Protein AF-A0A842LUC3-F1 (afdb_monomer)

Foldseek 3Di:
DVVLLVDPQPDLVSLQVSQQVQVVCVVVVNDDDGDGDHDDPPDDDDDDDDPVLVVLLVAAFQADQEAEQEDPPCLVCVLCQALSNLLSVQGRHHQNHKYWYFDLFLQSVLSLLSSQWFKFAADDDPDPGGTIMIHNDCVSHPHAHDLLSLQCLQAALSVNHFHDPPSDDDSVVSVVVSVVVSVVCQLQLHFYPPLSLSVLQLPDQDDDPSSVVSCVRCVSLPRNDSNDLLSLQLQQLVDPDGPNPPPDDRDPTSSVSSVSSSVSSVVSSVVVVVVVVVD

Solvent-accessible surface area (backbone atoms only — not comparable to full-atom values): 15295 Å² total; per-residue (Å²): 113,76,70,64,72,73,54,79,67,91,48,75,69,52,34,31,56,48,18,38,55,44,51,52,34,40,75,72,67,77,42,92,75,80,90,46,55,71,65,56,90,98,53,87,77,85,82,79,93,64,62,61,72,70,49,54,78,74,49,64,63,5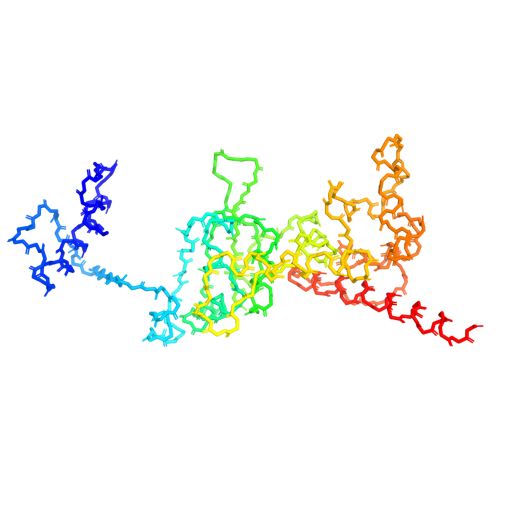0,64,36,63,64,43,78,59,80,70,64,57,65,91,70,40,31,68,80,34,9,29,52,47,44,34,48,54,50,50,28,30,23,62,80,15,39,40,37,30,72,60,68,52,36,19,46,56,30,12,40,41,73,46,58,24,32,44,15,52,28,74,66,72,100,53,98,64,31,16,27,30,32,17,65,31,60,88,74,52,84,40,60,51,55,71,63,55,37,34,39,27,33,42,18,32,54,13,53,40,37,60,37,94,82,65,72,69,53,54,66,56,32,51,47,56,37,50,52,52,34,60,67,31,42,35,57,82,18,34,47,49,91,79,47,37,60,73,44,48,63,37,78,87,60,68,69,75,64,23,56,52,37,48,57,40,33,44,54,51,72,32,83,41,43,65,32,70,65,28,27,48,31,53,28,44,78,38,98,58,84,70,54,79,76,84,69,83,66,48,88,45,43,39,52,25,24,51,51,28,34,50,45,49,46,53,54,40,50,55,49,59,53,52,71,72,74,109

Nearest PDB structures (foldseek):
  3vyw-assembly3_C  TM=8.215E-01  e=1.494E-08  Aquifex aeolicus VF5
  2qy6-assembly1_A  TM=9.074E-01  e=2.181E-04  Escherichia coli O157:H7
  3sgl-assembly1_A  TM=8.015E-01  e=9.258E-05  Yersinia pestis
  3ps9-assembly1_A  TM=7.464E-01  e=2.428E-04  Escherichia coli BL21
  8vyd-assembly1_A  TM=7.523E-01  e=6.719E-04  Thermococcus kodakarensis

pLDDT: mean 92.94, std 7.53, range [55.75, 98.81]

Structure (mmCIF, N/CA/C/O backbone):
data_AF-A0A842LUC3-F1
#
_entry.id   AF-A0A842LUC3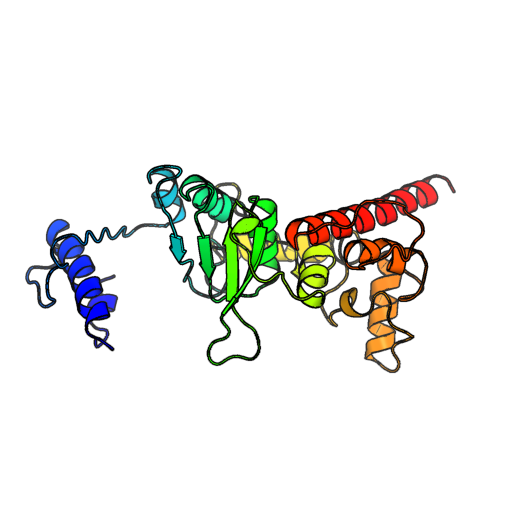-F1
#
loop_
_atom_site.group_PDB
_atom_site.id
_atom_site.type_symbol
_atom_site.label_atom_id
_atom_site.label_alt_id
_atom_site.label_comp_id
_atom_site.label_asym_id
_atom_site.label_entity_id
_atom_site.label_seq_id
_atom_site.pdbx_PDB_ins_code
_atom_site.Cartn_x
_atom_site.Cartn_y
_atom_site.Cartn_z
_atom_site.occupancy
_atom_site.B_iso_or_equiv
_atom_site.auth_seq_id
_atom_site.auth_comp_id
_atom_site.auth_asym_id
_atom_site.auth_atom_id
_atom_site.pdbx_PDB_model_num
ATOM 1 N N . MET A 1 1 ? -0.489 -4.893 27.512 1.00 61.75 1 MET A N 1
ATOM 2 C CA . MET A 1 1 ? -1.689 -4.045 27.677 1.00 61.75 1 MET A CA 1
ATOM 3 C C . MET A 1 1 ? -1.629 -3.175 28.932 1.00 61.75 1 MET A C 1
ATOM 5 O O . MET A 1 1 ? -1.714 -1.966 28.787 1.00 61.75 1 MET A O 1
ATOM 9 N N . ALA A 1 2 ? -1.401 -3.719 30.137 1.00 66.81 2 ALA A N 1
ATOM 10 C CA . ALA A 1 2 ? -1.258 -2.903 31.360 1.00 66.81 2 ALA A CA 1
ATOM 11 C C . ALA A 1 2 ? -0.133 -1.844 31.278 1.00 66.81 2 ALA A C 1
ATOM 13 O O . ALA A 1 2 ? -0.234 -0.764 31.850 1.00 66.81 2 ALA A O 1
ATOM 14 N N . THR A 1 3 ? 0.904 -2.100 30.477 1.00 69.19 3 THR A N 1
ATOM 15 C CA . THR A 1 3 ? 1.957 -1.133 30.133 1.00 69.19 3 THR A CA 1
ATOM 16 C C . THR A 1 3 ? 1.464 0.103 29.373 1.00 69.19 3 THR A C 1
ATOM 18 O O . THR A 1 3 ? 2.135 1.124 29.399 1.00 69.19 3 THR A O 1
ATOM 21 N N . ALA A 1 4 ? 0.294 0.083 28.730 1.00 70.19 4 ALA A N 1
ATOM 22 C CA . ALA A 1 4 ? -0.288 1.307 28.173 1.00 70.19 4 ALA A CA 1
ATOM 23 C C . ALA A 1 4 ? -0.732 2.269 29.290 1.00 70.19 4 ALA A C 1
ATOM 25 O O . ALA A 1 4 ? -0.683 3.486 29.122 1.00 70.19 4 ALA A O 1
ATOM 26 N N . LEU A 1 5 ? -1.099 1.739 30.466 1.00 79.31 5 LEU A N 1
ATOM 27 C CA . LEU A 1 5 ? -1.559 2.549 31.591 1.00 79.31 5 LEU A CA 1
ATOM 28 C C . LEU A 1 5 ? -0.426 3.291 32.313 1.00 79.31 5 LEU A C 1
ATOM 30 O O . LEU A 1 5 ? -0.697 4.265 33.012 1.00 79.31 5 LEU A O 1
ATOM 34 N N . ILE A 1 6 ? 0.834 2.882 32.153 1.00 81.69 6 ILE A N 1
ATOM 35 C CA . ILE A 1 6 ? 1.972 3.561 32.801 1.00 81.69 6 ILE A CA 1
ATOM 36 C C . ILE A 1 6 ? 2.533 4.709 31.951 1.00 81.69 6 ILE A C 1
ATOM 38 O O . ILE A 1 6 ? 3.332 5.499 32.446 1.00 81.69 6 ILE A O 1
ATOM 42 N N . VAL A 1 7 ? 2.106 4.836 30.688 1.00 80.06 7 VAL A N 1
ATOM 43 C CA . VAL A 1 7 ? 2.540 5.923 29.802 1.00 80.06 7 VAL A CA 1
ATOM 44 C C . VAL A 1 7 ? 1.899 7.244 30.256 1.00 80.06 7 VAL A C 1
ATOM 46 O O . VAL A 1 7 ? 0.665 7.330 30.335 1.00 80.06 7 VAL A O 1
ATOM 49 N N . PRO A 1 8 ? 2.694 8.292 30.556 1.00 84.56 8 PRO A N 1
ATOM 50 C CA . PRO A 1 8 ? 2.161 9.612 30.873 1.00 84.56 8 PRO A CA 1
ATOM 51 C C . PRO A 1 8 ? 1.318 10.148 29.719 1.00 84.56 8 PRO A C 1
ATOM 53 O O . PRO A 1 8 ? 1.726 10.092 28.561 1.00 84.56 8 PRO A O 1
ATOM 56 N N . SER A 1 9 ? 0.137 10.682 30.029 1.00 85.06 9 SER A N 1
ATOM 57 C CA . SER A 1 9 ? -0.781 11.142 28.989 1.00 85.06 9 SER A CA 1
ATOM 58 C C . SER A 1 9 ? -0.276 12.436 28.342 1.00 85.06 9 SER A C 1
ATOM 60 O O . SER A 1 9 ? -0.215 13.451 29.039 1.00 85.06 9 SER A O 1
ATOM 62 N N . PRO A 1 10 ? 0.018 12.459 27.028 1.00 87.94 10 PRO A N 1
ATOM 63 C CA . PRO A 1 10 ? 0.547 13.647 26.359 1.00 87.94 10 PRO A CA 1
ATOM 64 C C . PRO A 1 10 ? -0.515 14.734 26.138 1.00 87.94 10 PRO A C 1
ATOM 66 O O . PRO A 1 10 ? -0.178 15.893 25.921 1.00 87.94 10 PRO A O 1
ATOM 69 N N . ASN A 1 11 ? -1.802 14.374 26.157 1.00 89.50 11 ASN A N 1
ATOM 70 C CA . ASN A 1 11 ? -2.922 15.297 25.974 1.00 89.50 11 ASN A CA 1
ATOM 71 C C . ASN A 1 11 ? -4.215 14.749 26.628 1.00 89.50 11 ASN A C 1
ATOM 73 O O . ASN A 1 11 ? -4.221 13.603 27.098 1.00 89.50 11 ASN A O 1
ATOM 77 N N . PRO A 1 12 ? -5.308 15.540 26.689 1.00 88.56 12 PRO A N 1
ATOM 78 C CA . PRO A 1 12 ? -6.581 15.100 27.265 1.00 88.56 12 PRO A CA 1
ATOM 79 C C . PRO A 1 12 ? -7.255 13.937 26.524 1.00 88.56 12 PRO A C 1
ATOM 81 O O . PRO A 1 12 ? -7.801 13.054 27.179 1.00 88.56 12 PRO A O 1
ATOM 84 N N . ALA A 1 13 ? -7.186 13.885 25.190 1.00 87.88 13 ALA A N 1
ATOM 85 C CA . ALA A 1 13 ? -7.819 12.821 24.403 1.00 87.88 13 ALA A CA 1
ATOM 86 C C . ALA A 1 13 ? -7.207 11.443 24.703 1.00 87.88 13 ALA A C 1
ATOM 88 O O . ALA A 1 13 ? -7.922 10.455 24.847 1.00 87.88 13 ALA A O 1
ATOM 89 N N . HIS A 1 14 ? -5.890 11.386 24.903 1.00 88.75 14 HIS A N 1
ATOM 90 C CA . HIS A 1 14 ? -5.215 10.159 25.313 1.00 88.75 14 HIS A CA 1
ATOM 91 C C . HIS A 1 14 ? -5.708 9.642 26.678 1.00 88.75 14 HIS A C 1
ATOM 93 O O . HIS A 1 14 ? -5.779 8.432 26.875 1.00 88.75 14 HIS A O 1
ATOM 99 N N . LYS A 1 15 ? -6.128 10.518 27.608 1.00 88.88 15 LYS A N 1
ATOM 100 C CA . LYS A 1 15 ? -6.720 10.076 28.886 1.00 88.88 15 LYS A CA 1
ATOM 101 C C . LYS A 1 15 ? -8.040 9.333 28.676 1.00 88.88 15 LYS A C 1
ATOM 103 O O . LYS A 1 15 ? -8.314 8.392 29.406 1.00 88.88 15 LYS A O 1
ATOM 108 N N . ILE A 1 16 ? -8.825 9.727 27.675 1.00 89.94 16 ILE A N 1
ATOM 109 C CA . ILE A 1 16 ? -10.089 9.061 27.335 1.00 89.94 16 ILE A CA 1
ATOM 110 C C . ILE A 1 16 ? -9.807 7.651 26.798 1.00 89.94 16 ILE A C 1
ATOM 112 O O . ILE A 1 16 ? -10.404 6.681 27.254 1.00 89.94 16 ILE A O 1
ATOM 116 N N . VAL A 1 17 ? -8.833 7.523 25.890 1.00 88.44 17 VAL A N 1
ATOM 117 C CA . VAL A 1 17 ? -8.393 6.221 25.358 1.00 88.44 17 VAL A CA 1
ATOM 118 C C . VAL A 1 17 ? -7.859 5.323 26.478 1.00 88.44 17 VAL A C 1
ATOM 120 O O . VAL A 1 17 ? -8.218 4.152 26.559 1.00 88.44 17 VAL A O 1
ATOM 123 N N . LYS A 1 18 ? -7.056 5.878 27.393 1.00 88.50 18 LYS A N 1
ATOM 124 C CA . LYS A 1 18 ? -6.588 5.167 28.589 1.00 88.50 18 LYS A CA 1
ATOM 125 C C . LYS A 1 18 ? -7.755 4.683 29.456 1.00 88.50 18 LYS A C 1
ATOM 127 O O . LYS A 1 18 ? -7.732 3.546 29.912 1.00 88.50 18 LYS A O 1
ATOM 132 N N . GLY A 1 19 ? -8.792 5.505 29.612 1.00 89.00 19 GLY A N 1
ATOM 133 C CA . GLY A 1 19 ? -10.035 5.126 30.278 1.00 89.00 19 GLY A CA 1
ATOM 134 C C . GLY A 1 19 ? -10.720 3.918 29.644 1.00 89.00 19 GLY A C 1
ATOM 135 O O . GLY A 1 19 ? -11.199 3.073 30.388 1.00 89.00 19 GLY A O 1
ATOM 136 N N . ALA A 1 20 ? -10.720 3.794 28.316 1.00 88.62 20 ALA A N 1
ATOM 137 C CA . ALA A 1 20 ? -11.287 2.629 27.633 1.00 88.62 20 ALA A CA 1
ATOM 138 C C . ALA A 1 20 ? -10.475 1.342 27.879 1.00 88.62 20 ALA A C 1
ATOM 140 O O . ALA A 1 20 ? -11.050 0.270 28.046 1.00 88.62 20 ALA A O 1
ATOM 141 N N . TYR A 1 21 ? -9.142 1.441 27.962 1.00 88.69 21 TYR A N 1
ATOM 142 C CA . TYR A 1 21 ? -8.304 0.308 28.378 1.00 88.69 21 TYR A CA 1
ATOM 143 C C . TYR A 1 21 ? -8.559 -0.100 29.832 1.00 88.69 21 TYR A C 1
ATOM 145 O O . TYR A 1 21 ? -8.570 -1.290 30.134 1.00 88.69 21 TYR A O 1
ATOM 153 N N . GLU A 1 22 ? -8.744 0.872 30.731 1.00 89.69 22 GLU A N 1
ATOM 154 C CA . GLU A 1 22 ? -9.107 0.600 32.127 1.00 89.69 22 GLU A CA 1
ATOM 155 C C . GLU A 1 22 ? -10.473 -0.092 32.216 1.00 89.69 22 GLU A C 1
ATOM 157 O O . GLU A 1 22 ? -10.586 -1.065 32.951 1.00 89.69 22 GLU A O 1
ATOM 162 N N . ASP A 1 23 ? -11.469 0.344 31.436 1.00 88.19 23 ASP A N 1
ATOM 163 C CA . ASP A 1 23 ? -12.798 -0.286 31.393 1.00 88.19 23 ASP A CA 1
ATOM 164 C C . ASP A 1 23 ? -12.726 -1.751 30.943 1.00 88.19 23 ASP A C 1
ATOM 166 O O . ASP A 1 23 ? -13.307 -2.617 31.595 1.00 88.19 23 ASP A O 1
ATOM 170 N N . PHE A 1 24 ? -11.961 -2.044 29.886 1.00 87.56 24 PHE A N 1
ATOM 171 C CA . PHE A 1 24 ? -11.715 -3.421 29.443 1.00 87.56 24 PHE A CA 1
ATOM 172 C C . PHE A 1 24 ? -11.015 -4.254 30.529 1.00 87.56 24 PHE A C 1
ATOM 174 O O . PHE A 1 24 ? -11.416 -5.365 30.853 1.00 87.56 24 PHE A O 1
ATOM 181 N N . LEU A 1 25 ? -9.966 -3.712 31.148 1.00 88.94 25 LEU A N 1
ATOM 182 C CA . LEU A 1 25 ? -9.244 -4.409 32.212 1.00 88.94 25 LEU A CA 1
ATOM 183 C C . LEU A 1 25 ? -10.109 -4.668 33.454 1.00 88.94 25 LEU A C 1
ATOM 185 O O . LEU A 1 25 ? -9.938 -5.695 34.109 1.00 88.94 25 LEU A O 1
ATOM 189 N N . LEU A 1 26 ? -11.016 -3.746 33.781 1.00 89.31 26 LEU A N 1
ATOM 190 C CA . LEU A 1 26 ? -11.992 -3.902 34.858 1.00 89.31 26 LEU A CA 1
ATOM 191 C C . LEU A 1 26 ? -12.998 -5.012 34.531 1.00 89.31 26 LEU A C 1
ATOM 193 O O . LEU A 1 26 ? -13.286 -5.823 35.409 1.00 89.31 26 LEU A O 1
ATOM 197 N N . SER A 1 27 ? -13.499 -5.087 33.290 1.00 88.50 27 SER A N 1
ATOM 198 C CA . SER A 1 27 ? -14.442 -6.144 32.891 1.00 88.50 27 SER A CA 1
ATOM 199 C C . SER A 1 27 ? -13.816 -7.538 32.920 1.00 88.50 27 SER A C 1
ATOM 201 O O . SER A 1 27 ? -14.493 -8.494 33.285 1.00 88.50 27 SER A O 1
ATOM 203 N N . GLU A 1 28 ? -12.520 -7.643 32.621 1.00 88.31 28 GLU A N 1
ATOM 204 C CA . GLU A 1 28 ? -11.754 -8.893 32.722 1.00 88.31 28 GLU A CA 1
ATOM 205 C C . GLU A 1 28 ? -11.290 -9.217 34.160 1.00 88.31 28 GLU A C 1
ATOM 207 O O . GLU A 1 28 ? -10.627 -10.227 34.391 1.00 88.31 28 GLU A O 1
ATOM 212 N N . GLY A 1 29 ? -11.583 -8.359 35.148 1.00 89.50 29 GLY A N 1
ATOM 213 C CA . GLY A 1 29 ? -11.150 -8.541 36.542 1.00 89.50 29 GLY A CA 1
ATOM 214 C C . GLY A 1 29 ? -9.640 -8.372 36.772 1.00 89.50 29 GLY A C 1
ATOM 215 O O . GLY A 1 29 ? -9.123 -8.757 37.820 1.00 89.50 29 GLY A O 1
ATOM 216 N N . LEU A 1 30 ? -8.920 -7.791 35.808 1.00 87.56 30 LEU A N 1
ATOM 217 C CA . LEU A 1 30 ? -7.467 -7.575 35.839 1.00 87.56 30 LEU A CA 1
ATOM 218 C C . LEU A 1 30 ? -7.066 -6.232 36.470 1.00 87.56 30 LEU A C 1
ATOM 220 O O . LEU A 1 30 ? -5.886 -5.987 36.728 1.00 87.56 30 LEU A O 1
ATOM 224 N N . LEU A 1 31 ? -8.036 -5.351 36.705 1.00 88.31 31 LEU A N 1
ATOM 225 C CA . LEU A 1 31 ? -7.871 -4.067 37.377 1.00 88.31 31 LEU A CA 1
ATOM 226 C C . LEU A 1 31 ? -8.976 -3.905 38.425 1.00 88.31 31 LEU A C 1
ATOM 228 O O . LEU A 1 31 ? -10.078 -4.409 38.246 1.00 88.31 31 LEU A O 1
ATOM 232 N N . SER A 1 32 ? -8.682 -3.205 39.521 1.00 88.56 32 SER A N 1
ATOM 233 C CA . SER A 1 32 ? -9.637 -2.961 40.614 1.00 88.56 32 SER A CA 1
ATOM 234 C C . SER A 1 32 ? -10.096 -1.507 40.719 1.00 88.56 32 SER A C 1
ATOM 236 O O . SER A 1 32 ? -11.084 -1.222 41.393 1.00 88.56 32 SER A O 1
ATOM 238 N N . LEU A 1 33 ? -9.388 -0.575 40.074 1.00 87.38 33 LEU A N 1
ATOM 239 C CA . LEU A 1 33 ? -9.657 0.853 40.177 1.00 87.38 33 LEU A CA 1
ATOM 240 C C . LEU A 1 33 ? -9.415 1.569 38.848 1.00 87.38 33 LEU A C 1
ATOM 242 O O . LEU A 1 33 ? -8.367 1.413 38.223 1.00 87.38 33 LEU A O 1
ATOM 246 N N . ARG A 1 34 ? -10.364 2.430 38.480 1.00 86.62 34 ARG A N 1
ATOM 247 C CA . ARG A 1 34 ? -10.244 3.379 37.373 1.00 86.62 34 ARG A CA 1
ATOM 248 C C . ARG A 1 34 ? -9.537 4.657 37.828 1.00 86.62 34 ARG A C 1
ATOM 250 O O . ARG A 1 34 ? -9.854 5.195 38.886 1.00 86.62 34 ARG A O 1
ATOM 257 N N . THR A 1 35 ? -8.633 5.186 37.008 1.00 88.38 35 THR A N 1
ATOM 258 C CA . THR A 1 35 ? -7.929 6.461 37.263 1.00 88.38 35 THR A CA 1
ATOM 259 C C . THR A 1 35 ? -8.142 7.500 36.167 1.00 88.38 35 THR A C 1
ATOM 261 O O . THR A 1 35 ? -7.899 8.691 36.369 1.00 88.38 35 THR A O 1
ATOM 264 N N . SER A 1 36 ? -8.610 7.060 35.003 1.00 89.50 36 SER A N 1
ATOM 265 C CA . SER A 1 36 ? -8.818 7.879 33.818 1.00 89.50 36 SER A CA 1
ATOM 266 C C . SER A 1 36 ? -10.307 8.206 33.635 1.00 89.50 36 SER A C 1
ATOM 268 O O . SER A 1 36 ? -11.158 7.406 34.023 1.00 89.50 36 SER A O 1
ATOM 270 N N . PRO A 1 37 ? -10.665 9.365 33.053 1.00 87.81 37 PRO A N 1
ATOM 271 C CA . PRO A 1 37 ? -12.063 9.726 32.833 1.00 87.81 37 PRO A CA 1
ATOM 272 C C . PRO A 1 37 ? -12.762 8.747 31.869 1.00 87.81 37 PRO A C 1
ATOM 274 O O . PRO A 1 37 ? -12.097 8.202 30.982 1.00 87.81 37 PRO A O 1
ATOM 277 N N . PRO A 1 38 ? -14.087 8.543 32.006 1.00 85.06 38 PRO A N 1
ATOM 278 C CA . PRO A 1 38 ? -14.874 7.787 31.039 1.00 85.06 38 PRO A CA 1
ATOM 279 C C . PRO A 1 38 ? -14.924 8.454 29.668 1.00 85.06 38 PRO A C 1
ATOM 281 O O . PRO A 1 38 ? -14.671 9.655 29.523 1.00 85.06 38 PRO A O 1
ATOM 284 N N . ALA A 1 39 ? -15.293 7.661 28.660 1.00 86.81 39 ALA A N 1
ATOM 285 C CA . ALA A 1 39 ? -15.681 8.196 27.365 1.00 86.81 39 ALA A CA 1
ATOM 286 C C . ALA A 1 39 ? -16.852 9.192 27.535 1.00 86.81 39 ALA A C 1
ATOM 288 O O . ALA A 1 39 ? -17.790 8.908 28.286 1.00 86.81 39 ALA A O 1
ATOM 289 N N . PRO A 1 40 ? -16.806 10.371 26.886 1.00 88.56 40 PRO A N 1
ATOM 290 C CA . PRO A 1 40 ? -17.921 11.313 26.886 1.00 88.56 40 PRO A CA 1
ATOM 291 C C . PRO A 1 40 ? -19.207 10.706 26.311 1.00 88.56 40 PRO A C 1
ATOM 293 O O . PRO A 1 40 ? -19.164 9.775 25.509 1.00 88.56 40 PRO A O 1
ATOM 296 N N . SER A 1 41 ? -20.358 11.288 26.660 1.00 90.50 41 SER A N 1
ATOM 297 C CA . SER A 1 41 ? -21.644 10.896 26.067 1.00 90.50 41 SER A CA 1
ATOM 298 C C . SER A 1 41 ? -21.607 11.003 24.537 1.00 90.50 41 SER A C 1
ATOM 300 O O . SER A 1 41 ? -21.088 11.978 23.991 1.00 90.50 41 SER A O 1
ATOM 302 N N . GLY A 1 42 ? -22.148 9.995 23.850 1.00 90.06 42 GLY A N 1
ATOM 303 C CA . GLY A 1 42 ? -22.123 9.892 22.387 1.00 90.06 42 GLY A CA 1
ATOM 304 C C . GLY A 1 42 ? -20.810 9.364 21.798 1.00 90.06 42 GLY A C 1
ATOM 305 O O . GLY A 1 42 ? -20.712 9.246 20.579 1.00 90.06 42 GLY A O 1
ATOM 306 N N . ILE A 1 43 ? -19.814 9.029 22.627 1.00 89.88 43 ILE A N 1
ATOM 307 C CA . ILE A 1 43 ? -18.578 8.368 22.200 1.00 89.88 43 ILE A CA 1
ATOM 308 C C . ILE A 1 43 ? -18.547 6.960 22.782 1.00 89.88 43 ILE A C 1
ATOM 310 O O . ILE A 1 43 ? -18.546 6.775 23.996 1.00 89.88 43 ILE A O 1
ATOM 314 N N . GLU A 1 44 ? -18.454 5.969 21.903 1.00 89.31 44 GLU A N 1
ATOM 315 C CA . GLU A 1 44 ? -18.220 4.581 22.279 1.00 89.31 44 GLU A CA 1
ATOM 316 C C . GLU A 1 44 ? -16.797 4.178 21.878 1.00 89.31 44 GLU A C 1
ATOM 318 O O . GLU A 1 44 ? -16.392 4.350 20.728 1.00 89.31 44 GLU A O 1
ATOM 323 N N . LEU A 1 45 ? -16.031 3.645 22.830 1.00 89.25 45 LEU A N 1
ATOM 324 C CA . LEU A 1 45 ? -14.695 3.107 22.590 1.00 89.25 45 LEU A CA 1
ATOM 325 C C . LEU A 1 45 ? -14.693 1.620 22.922 1.00 89.25 45 LEU A C 1
ATOM 327 O O . LEU A 1 45 ? -14.876 1.240 24.076 1.00 89.25 45 LEU A O 1
ATOM 331 N N . ARG A 1 46 ? -14.453 0.787 21.908 1.00 88.25 46 ARG A N 1
ATOM 332 C CA . ARG A 1 46 ? -14.281 -0.659 22.064 1.00 88.25 46 ARG A CA 1
ATOM 333 C C . ARG A 1 46 ? -12.816 -1.008 21.868 1.00 88.25 46 ARG A C 1
ATOM 335 O O . ARG A 1 46 ? -12.225 -0.655 20.849 1.00 88.25 46 ARG A O 1
ATOM 342 N N . VAL A 1 47 ? -12.238 -1.691 22.849 1.00 87.12 47 VAL A N 1
ATOM 343 C CA . VAL A 1 47 ? -10.864 -2.184 22.785 1.00 87.12 47 VAL A CA 1
ATOM 344 C C . VAL A 1 47 ? -10.914 -3.694 22.604 1.00 87.12 47 VAL A C 1
ATOM 346 O O . VAL A 1 47 ? -11.529 -4.394 23.401 1.00 87.12 47 VAL A O 1
ATOM 349 N N . HIS A 1 48 ? -10.256 -4.185 21.559 1.00 89.81 48 HIS A N 1
ATOM 350 C CA . HIS A 1 48 ? -10.055 -5.611 21.339 1.00 89.81 48 HIS A CA 1
ATOM 351 C C . HIS A 1 48 ? -8.605 -5.955 21.661 1.00 89.81 48 HIS A C 1
ATOM 353 O O . HIS A 1 48 ? -7.682 -5.324 21.140 1.00 89.81 48 HIS A O 1
ATOM 359 N N . CYS A 1 49 ? -8.404 -6.922 22.548 1.00 87.88 49 CYS A N 1
ATOM 360 C CA . CYS A 1 49 ? -7.088 -7.273 23.077 1.00 87.88 49 CYS A CA 1
ATOM 361 C C . CYS A 1 49 ? -6.699 -8.677 22.655 1.00 87.88 49 CYS A C 1
ATOM 363 O O . CYS A 1 49 ? -6.521 -9.554 23.487 1.00 87.88 49 CYS A O 1
ATOM 365 N N . GLU A 1 50 ? -6.593 -8.851 21.345 1.00 90.94 50 GLU A N 1
ATOM 366 C CA . GLU A 1 50 ? -6.238 -10.108 20.704 1.00 90.94 50 GLU A CA 1
ATOM 367 C C . GLU A 1 50 ? -5.519 -9.809 19.380 1.00 90.94 50 GLU A C 1
ATOM 369 O O . GLU A 1 50 ? -5.420 -8.642 18.979 1.00 90.94 50 GLU A O 1
ATOM 374 N N . ASP A 1 51 ? -5.009 -10.831 18.693 1.00 95.50 51 ASP A N 1
ATOM 375 C CA . ASP A 1 51 ? -4.486 -10.665 17.340 1.00 95.50 51 ASP A CA 1
ATOM 376 C C . ASP A 1 51 ? -5.546 -10.033 16.418 1.00 95.50 51 ASP A C 1
ATOM 378 O O . ASP A 1 51 ? -6.651 -10.555 16.234 1.00 95.50 51 ASP A O 1
ATOM 382 N N . ALA A 1 52 ? -5.204 -8.903 15.794 1.00 97.12 52 ALA A N 1
ATOM 383 C CA . ALA A 1 52 ? -6.101 -8.198 14.885 1.00 97.12 52 ALA A CA 1
ATOM 384 C C . ALA A 1 52 ? -6.568 -9.086 13.718 1.00 97.12 52 ALA A C 1
ATOM 386 O O . ALA A 1 52 ? -7.680 -8.899 13.222 1.00 97.12 52 ALA A O 1
ATOM 387 N N . ARG A 1 53 ? -5.762 -10.072 13.302 1.00 97.69 53 ARG A N 1
ATOM 388 C CA . ARG A 1 53 ? -6.123 -11.048 12.263 1.00 97.69 53 ARG A CA 1
ATOM 389 C C . ARG A 1 53 ? -7.309 -11.924 12.669 1.00 97.69 53 ARG A C 1
ATOM 391 O O . ARG A 1 53 ? -8.101 -12.284 11.805 1.00 97.69 53 ARG A O 1
ATOM 398 N N . ALA A 1 54 ? -7.469 -12.204 13.963 1.00 97.38 54 ALA A N 1
ATOM 399 C CA . ALA A 1 54 ? -8.612 -12.936 14.506 1.00 97.38 54 ALA A CA 1
ATOM 400 C C . ALA A 1 54 ? -9.817 -12.022 14.784 1.00 97.38 54 ALA A C 1
ATOM 402 O O . ALA A 1 54 ? -10.962 -12.446 14.644 1.00 97.38 54 ALA A O 1
ATOM 403 N N . VAL A 1 55 ? -9.572 -10.758 15.148 1.00 97.62 55 VAL A N 1
ATOM 404 C CA . VAL A 1 55 ? -10.629 -9.803 15.521 1.00 97.62 55 VAL A CA 1
ATOM 405 C C . VAL A 1 55 ? -11.355 -9.227 14.308 1.00 97.62 55 VAL A C 1
ATOM 407 O O . VAL A 1 55 ? -12.582 -9.208 14.289 1.00 97.62 55 VAL A O 1
ATOM 410 N N . VAL A 1 56 ? -10.625 -8.732 13.301 1.00 98.00 56 VAL A N 1
ATOM 411 C CA . VAL A 1 56 ? -11.220 -8.006 12.161 1.00 98.00 56 VAL A CA 1
ATOM 412 C C . VAL A 1 56 ? -12.313 -8.811 11.438 1.00 98.00 56 VAL A C 1
ATOM 414 O O . VAL A 1 56 ? -13.344 -8.214 11.130 1.00 98.00 56 VAL A O 1
ATOM 417 N N . PRO A 1 57 ? -12.174 -10.134 11.202 1.00 97.38 57 PRO A N 1
ATOM 418 C CA . PRO A 1 57 ? -13.232 -10.938 10.583 1.00 97.38 57 PRO A CA 1
ATOM 419 C C . PRO A 1 57 ? -14.560 -10.973 11.354 1.00 97.38 57 PRO A C 1
ATOM 421 O O . PRO A 1 57 ? -15.589 -11.281 10.759 1.00 97.38 57 PRO A O 1
ATOM 424 N N . LEU A 1 58 ? -14.541 -10.685 12.660 1.00 97.38 58 LEU A N 1
ATOM 425 C CA . LEU A 1 58 ? -15.720 -10.682 13.532 1.00 97.38 58 LEU A CA 1
ATOM 426 C C . LEU A 1 58 ? -16.430 -9.321 13.565 1.00 97.38 58 LEU A C 1
ATOM 428 O O . LEU A 1 58 ? -17.518 -9.210 14.131 1.00 97.38 58 LEU A O 1
ATOM 432 N N . LEU A 1 59 ? -15.810 -8.279 13.007 1.00 97.50 59 LEU A N 1
ATOM 433 C CA . LEU A 1 59 ? -16.378 -6.937 12.974 1.00 97.50 59 LEU A CA 1
ATOM 434 C C . LEU A 1 59 ? -17.441 -6.810 11.879 1.00 97.50 59 LEU A C 1
ATOM 436 O O . LEU A 1 59 ? -17.468 -7.556 10.899 1.00 97.50 59 LEU A O 1
ATOM 440 N N . GLU A 1 60 ? -18.314 -5.819 12.039 1.00 97.44 60 GLU A N 1
ATOM 441 C CA . GLU A 1 60 ? -19.369 -5.548 11.070 1.00 97.44 60 GLU A CA 1
ATOM 442 C C . GLU A 1 60 ? -18.782 -5.139 9.710 1.00 97.44 60 GLU A C 1
ATOM 444 O O . GLU A 1 60 ? -17.871 -4.309 9.606 1.00 97.44 60 GLU A O 1
ATOM 449 N N . ARG A 1 61 ? -19.311 -5.752 8.649 1.00 98.06 61 ARG A N 1
ATOM 450 C CA . ARG A 1 61 ? -18.899 -5.476 7.272 1.00 98.06 61 ARG A CA 1
ATOM 451 C C . ARG A 1 61 ? -19.433 -4.125 6.814 1.00 98.06 61 ARG A C 1
ATOM 453 O O . ARG A 1 61 ? -20.542 -3.751 7.169 1.00 98.06 61 ARG A O 1
ATOM 460 N N . GLU A 1 62 ? -18.659 -3.423 5.987 1.00 97.69 62 GLU A N 1
ATOM 461 C CA . GLU A 1 62 ? -19.035 -2.118 5.417 1.00 97.69 62 GLU A CA 1
ATOM 462 C C . GLU A 1 62 ? -19.570 -1.101 6.447 1.00 97.69 62 GLU A C 1
ATOM 464 O O . GLU A 1 62 ? -20.440 -0.281 6.147 1.00 97.69 62 GLU A O 1
ATOM 469 N N . TYR A 1 63 ? -19.038 -1.129 7.668 1.00 98.19 63 TYR A N 1
ATOM 470 C CA . TYR A 1 63 ? -19.523 -0.313 8.778 1.00 98.19 63 TYR A CA 1
ATOM 471 C C . TYR A 1 63 ? -18.680 0.948 8.994 1.00 98.19 63 TYR A C 1
ATOM 473 O O . TYR A 1 63 ? -19.203 2.041 9.234 1.00 98.19 63 TYR A O 1
ATOM 481 N N . TYR A 1 64 ? -17.359 0.826 8.862 1.00 98.38 64 TYR A N 1
ATOM 482 C CA . TYR A 1 64 ? -16.431 1.882 9.257 1.00 98.38 64 TYR A CA 1
ATOM 483 C C . TYR A 1 64 ? -16.236 2.923 8.149 1.00 98.38 64 TYR A C 1
ATOM 485 O O . TYR A 1 64 ? -15.955 2.591 6.995 1.00 98.38 64 TYR A O 1
ATOM 493 N N . ASP A 1 65 ? -16.339 4.207 8.504 1.00 98.62 65 ASP A N 1
ATOM 494 C CA . ASP A 1 65 ? -16.062 5.330 7.594 1.00 98.62 65 ASP A CA 1
ATOM 495 C C . ASP A 1 65 ? -14.558 5.597 7.435 1.00 98.62 65 ASP A C 1
ATOM 497 O O . ASP A 1 65 ? -14.110 6.111 6.409 1.00 98.62 65 ASP A O 1
ATOM 501 N N . ALA A 1 66 ? -13.759 5.246 8.443 1.00 98.25 66 ALA A N 1
ATOM 502 C CA . ALA A 1 66 ? -12.318 5.423 8.411 1.00 98.25 66 ALA A CA 1
ATOM 503 C C . ALA A 1 66 ? -11.593 4.309 9.165 1.00 98.25 66 ALA A C 1
ATOM 505 O O . ALA A 1 66 ? -12.061 3.837 10.199 1.00 98.25 66 ALA A O 1
ATOM 506 N N . ILE A 1 67 ? -10.418 3.935 8.660 1.00 98.38 67 ILE A N 1
ATOM 507 C CA . ILE A 1 67 ? -9.478 3.029 9.323 1.00 98.38 67 ILE A CA 1
ATOM 508 C C . ILE A 1 67 ? -8.139 3.749 9.455 1.00 98.38 67 ILE A C 1
ATOM 510 O O . ILE A 1 67 ? -7.574 4.221 8.467 1.00 98.38 67 ILE A O 1
ATOM 514 N N . PHE A 1 68 ? -7.600 3.800 10.669 1.00 97.38 68 PHE A N 1
ATOM 515 C CA . PHE A 1 68 ? -6.236 4.262 10.915 1.00 97.38 68 PHE A CA 1
ATOM 516 C C . PHE A 1 68 ? -5.336 3.049 11.128 1.00 97.38 68 PHE A C 1
ATOM 518 O O . PHE A 1 68 ? -5.338 2.437 12.192 1.00 97.38 68 PHE A O 1
ATOM 525 N N . LEU A 1 69 ? -4.578 2.683 10.093 1.00 97.00 69 LEU A N 1
ATOM 526 C CA . LEU A 1 69 ? -3.622 1.583 10.170 1.00 97.00 69 LEU A CA 1
ATOM 527 C C . LEU A 1 69 ? -2.293 2.110 10.718 1.00 97.00 69 LEU A C 1
ATOM 529 O O . LEU A 1 69 ? -1.413 2.533 9.958 1.00 97.00 69 LEU A O 1
ATOM 533 N N . ASP A 1 70 ? -2.176 2.090 12.043 1.00 94.12 70 ASP A N 1
ATOM 534 C CA . ASP A 1 70 ? -1.039 2.634 12.795 1.00 94.12 70 ASP A CA 1
ATOM 535 C C . ASP A 1 70 ? -0.300 1.554 13.601 1.00 94.12 70 ASP A C 1
ATOM 537 O O . ASP A 1 70 ? -0.124 1.635 14.814 1.00 94.12 70 ASP A O 1
ATOM 541 N N . ALA A 1 71 ? 0.104 0.491 12.909 1.00 93.62 71 ALA A N 1
ATOM 542 C CA . ALA A 1 71 ? 0.979 -0.532 13.467 1.00 93.62 71 ALA A CA 1
ATOM 543 C C . ALA A 1 71 ? 2.463 -0.120 13.398 1.00 93.62 71 ALA A C 1
ATOM 545 O O . ALA A 1 71 ? 2.849 0.846 12.724 1.00 93.62 71 ALA A O 1
ATOM 546 N N . PHE A 1 72 ? 3.336 -0.891 14.057 1.00 93.81 72 PHE A N 1
ATOM 547 C CA . PHE A 1 72 ? 4.779 -0.778 13.833 1.00 93.81 72 PHE A CA 1
ATOM 548 C C . PHE A 1 72 ? 5.119 -0.957 12.356 1.00 93.81 72 PHE A C 1
ATOM 550 O O . PHE A 1 72 ? 4.351 -1.529 11.599 1.00 93.81 72 PHE A O 1
ATOM 557 N N . SER A 1 73 ? 6.287 -0.472 11.926 1.00 92.50 73 SER A N 1
ATOM 558 C CA . SER A 1 73 ? 6.635 -0.485 10.500 1.00 92.50 73 SER A CA 1
ATOM 559 C C . SER A 1 73 ? 6.497 -1.885 9.872 1.00 92.50 73 SER A C 1
ATOM 561 O O . SER A 1 73 ? 6.716 -2.875 10.571 1.00 92.50 73 SER A O 1
ATOM 563 N N . PRO A 1 74 ? 6.262 -2.009 8.551 1.00 93.69 74 PRO A N 1
ATOM 564 C CA . PRO A 1 74 ? 6.097 -3.316 7.903 1.00 93.69 74 PRO A CA 1
ATOM 565 C C . PRO A 1 74 ? 7.276 -4.295 8.041 1.00 93.69 74 PRO A C 1
ATOM 567 O O . PRO A 1 74 ? 7.136 -5.467 7.722 1.00 93.69 74 PRO A O 1
ATOM 570 N N . GLY A 1 75 ? 8.460 -3.829 8.453 1.00 92.81 75 GLY A N 1
ATOM 571 C CA . GLY A 1 75 ? 9.595 -4.705 8.771 1.00 92.81 75 GLY A CA 1
ATOM 572 C C . GLY A 1 75 ? 9.588 -5.254 10.202 1.00 92.81 75 GLY A C 1
ATOM 573 O O . GLY A 1 75 ? 10.397 -6.121 10.502 1.00 92.81 75 GLY A O 1
ATOM 574 N N . VAL A 1 76 ? 8.723 -4.728 11.069 1.00 95.44 76 VAL A N 1
ATOM 575 C CA . VAL A 1 76 ? 8.572 -5.113 12.479 1.00 95.44 76 VAL A CA 1
ATOM 576 C C . VAL A 1 76 ? 7.304 -5.941 12.674 1.00 95.44 76 VAL A C 1
ATOM 578 O O . VAL A 1 76 ? 7.385 -6.996 13.286 1.00 95.44 76 VAL A O 1
ATOM 581 N N . SER A 1 77 ? 6.176 -5.495 12.110 1.00 95.94 77 SER A N 1
ATOM 582 C CA . SER A 1 77 ? 4.875 -6.179 12.206 1.00 95.94 77 SER A CA 1
ATOM 583 C C . SER A 1 77 ? 4.296 -6.473 10.817 1.00 95.94 77 SER A C 1
ATOM 585 O O . SER A 1 77 ? 3.284 -5.880 10.436 1.00 95.94 77 SER A O 1
ATOM 587 N N . PRO A 1 78 ? 4.968 -7.297 9.987 1.00 97.62 78 PRO A N 1
ATOM 588 C CA . PRO A 1 78 ? 4.540 -7.579 8.614 1.00 97.62 78 PRO A CA 1
ATOM 589 C C . PRO A 1 78 ? 3.140 -8.205 8.520 1.00 97.62 78 PRO A C 1
ATOM 591 O O . PRO A 1 78 ? 2.470 -7.998 7.508 1.00 97.62 78 PRO A O 1
ATOM 594 N N . GLU A 1 79 ? 2.689 -8.917 9.556 1.00 98.19 79 GLU A N 1
ATOM 595 C CA . GLU A 1 79 ? 1.368 -9.544 9.660 1.00 98.19 79 GLU A CA 1
ATOM 596 C C . GLU A 1 79 ? 0.211 -8.552 9.457 1.00 98.19 79 GLU A C 1
ATOM 598 O O . GLU A 1 79 ? -0.809 -8.908 8.873 1.00 98.19 79 GLU A O 1
ATOM 603 N N . LEU A 1 80 ? 0.404 -7.276 9.815 1.00 98.06 80 LEU A N 1
ATOM 604 C CA . LEU A 1 80 ? -0.597 -6.212 9.651 1.00 98.06 80 LEU A CA 1
ATOM 605 C C . LEU A 1 80 ? -0.496 -5.466 8.305 1.00 98.06 80 LEU A C 1
ATOM 607 O O . LEU A 1 80 ? -1.167 -4.453 8.094 1.00 98.06 80 LEU A O 1
ATOM 611 N N . TYR A 1 81 ? 0.344 -5.948 7.382 1.00 98.00 81 TYR A N 1
ATOM 612 C CA . TYR A 1 81 ? 0.555 -5.362 6.049 1.00 98.00 81 TYR A CA 1
ATOM 613 C C . TYR A 1 81 ? 0.548 -6.398 4.916 1.00 98.00 81 TYR A C 1
ATOM 615 O O . TYR A 1 81 ? 1.013 -6.102 3.806 1.00 98.00 81 TYR A O 1
ATOM 623 N N . THR A 1 82 ? 0.059 -7.609 5.179 1.00 98.75 82 THR A N 1
ATOM 624 C CA . THR A 1 82 ? -0.139 -8.634 4.149 1.00 98.75 82 THR A CA 1
ATOM 625 C C . THR A 1 82 ? -1.365 -8.321 3.303 1.00 98.75 82 THR A C 1
ATOM 627 O O . THR A 1 82 ? -2.256 -7.586 3.728 1.00 98.75 82 THR A O 1
ATOM 630 N N . VAL A 1 83 ? -1.432 -8.848 2.079 1.00 98.81 83 VAL A N 1
ATOM 631 C CA . VAL A 1 83 ? -2.629 -8.636 1.245 1.00 98.81 83 VAL A CA 1
ATOM 632 C C . VAL A 1 83 ? -3.871 -9.219 1.880 1.00 98.81 83 VAL A C 1
ATOM 634 O O . VAL A 1 83 ? -4.936 -8.615 1.795 1.00 98.81 83 VAL A O 1
ATOM 637 N N . GLU A 1 84 ? -3.729 -10.351 2.547 1.00 98.69 84 GLU A N 1
ATOM 638 C CA . GLU A 1 84 ? -4.821 -11.058 3.189 1.00 98.69 84 GLU A CA 1
ATOM 639 C C . GLU A 1 84 ? -5.399 -10.220 4.331 1.00 98.69 84 GLU A C 1
ATOM 641 O O . GLU A 1 84 ? -6.600 -9.951 4.347 1.00 98.69 84 GLU A O 1
ATOM 646 N N . PHE A 1 85 ? -4.547 -9.677 5.207 1.00 98.75 85 PHE A N 1
ATOM 647 C CA . PHE A 1 85 ? -5.008 -8.803 6.283 1.00 98.75 85 PHE A CA 1
ATOM 648 C C . PHE A 1 85 ? -5.605 -7.491 5.754 1.00 98.75 85 PHE A C 1
ATOM 650 O O . PHE A 1 85 ? -6.671 -7.063 6.194 1.00 98.75 85 PHE A O 1
ATOM 657 N N . ILE A 1 86 ? -4.974 -6.862 4.758 1.00 98.69 86 ILE A N 1
ATOM 658 C CA . ILE A 1 86 ? -5.518 -5.646 4.135 1.00 98.69 86 ILE A CA 1
ATOM 659 C C . ILE A 1 86 ? -6.872 -5.919 3.451 1.00 98.69 86 ILE A C 1
ATOM 661 O O . ILE A 1 86 ? -7.740 -5.046 3.446 1.00 98.69 86 ILE A O 1
ATOM 665 N N . SER A 1 87 ? -7.091 -7.126 2.926 1.00 98.75 87 SER A N 1
ATOM 666 C CA . SER A 1 87 ? -8.382 -7.538 2.357 1.00 98.75 87 SER A CA 1
ATOM 667 C C . SER A 1 87 ? -9.465 -7.684 3.430 1.00 98.75 87 SER A C 1
ATOM 669 O O . SER A 1 87 ? -10.617 -7.330 3.178 1.00 98.75 87 SER A O 1
ATOM 671 N N . LEU A 1 88 ? -9.112 -8.113 4.649 1.00 98.62 88 LEU A N 1
ATOM 672 C CA . LEU A 1 88 ? -10.039 -8.072 5.786 1.00 98.62 88 LEU A CA 1
ATOM 673 C C . LEU A 1 88 ? -10.449 -6.632 6.121 1.00 98.62 88 LEU A C 1
ATOM 675 O O . LEU A 1 88 ? -11.637 -6.353 6.284 1.00 98.62 88 LEU A O 1
ATOM 679 N N . LEU A 1 89 ? -9.487 -5.701 6.141 1.00 98.69 89 LEU A N 1
ATOM 680 C CA . LEU A 1 89 ? -9.772 -4.278 6.360 1.00 98.69 89 LEU A CA 1
ATOM 681 C C . LEU A 1 89 ? -10.681 -3.697 5.267 1.00 98.69 89 LEU A C 1
ATOM 683 O O . LEU A 1 89 ? -11.562 -2.894 5.567 1.00 98.69 89 LEU A O 1
ATOM 687 N N . ALA A 1 90 ? -10.506 -4.116 4.011 1.00 98.56 90 ALA A N 1
ATOM 688 C CA . ALA A 1 90 ? -11.401 -3.731 2.921 1.00 98.56 90 ALA A CA 1
ATOM 689 C C . ALA A 1 90 ? -12.848 -4.186 3.166 1.00 98.56 90 ALA A C 1
ATOM 691 O O . ALA A 1 90 ? -13.774 -3.455 2.835 1.00 98.56 90 ALA A O 1
ATOM 692 N N . GLY A 1 91 ? -13.048 -5.368 3.761 1.00 98.38 91 GLY A N 1
ATOM 693 C CA . GLY A 1 91 ? -14.376 -5.933 4.013 1.00 98.38 91 GLY A CA 1
ATOM 694 C C . GLY A 1 91 ? -15.187 -5.201 5.086 1.00 98.38 91 GLY A C 1
ATOM 695 O O . GLY A 1 91 ? -16.416 -5.187 5.013 1.00 98.38 91 GLY A O 1
ATOM 696 N N . VAL A 1 92 ? -14.521 -4.586 6.064 1.00 98.56 92 VAL A N 1
ATOM 697 C CA . VAL A 1 92 ? -15.178 -3.836 7.153 1.00 98.56 92 VAL A CA 1
ATOM 698 C C . VAL A 1 92 ? -15.334 -2.346 6.834 1.00 98.56 92 VAL A C 1
ATOM 700 O O . VAL A 1 92 ? -16.149 -1.652 7.441 1.00 98.56 92 VAL A O 1
ATOM 703 N N . LEU A 1 93 ? -14.584 -1.834 5.858 1.00 98.69 93 LEU A N 1
ATOM 704 C CA . LEU A 1 93 ? -14.649 -0.439 5.438 1.00 98.69 93 LEU A CA 1
ATOM 705 C C . LEU A 1 93 ? -15.843 -0.201 4.503 1.00 98.69 93 LEU A C 1
ATOM 707 O O . LEU A 1 93 ? -16.068 -0.946 3.553 1.00 98.69 93 LEU A O 1
ATOM 711 N N . LYS A 1 94 ? -16.581 0.892 4.717 1.00 98.62 94 LYS A N 1
ATOM 712 C CA . LYS A 1 94 ? -17.582 1.370 3.752 1.00 98.62 94 LYS A CA 1
ATOM 713 C C . LYS A 1 94 ? -16.941 1.624 2.387 1.00 98.62 94 LYS A C 1
ATOM 715 O O . LYS A 1 94 ? -15.797 2.067 2.299 1.00 98.62 94 LYS A O 1
ATOM 720 N N . LYS A 1 95 ? -17.721 1.519 1.307 1.00 96.69 95 LYS A N 1
ATOM 721 C CA . LYS A 1 95 ? -17.258 1.815 -0.066 1.00 96.69 95 LYS A CA 1
ATOM 722 C C . LYS A 1 95 ? -16.564 3.178 -0.223 1.00 96.69 95 LYS A C 1
ATOM 724 O O . LYS A 1 95 ? -15.572 3.284 -0.936 1.00 96.69 95 LYS A O 1
ATOM 729 N N . ARG A 1 96 ? -17.085 4.220 0.437 1.00 97.81 96 ARG A N 1
ATOM 730 C CA . ARG A 1 96 ? -16.500 5.580 0.457 1.00 97.81 96 ARG A CA 1
ATOM 731 C C . ARG A 1 96 ? -15.598 5.837 1.665 1.00 97.81 96 ARG A C 1
ATOM 733 O O . ARG A 1 96 ? -15.144 6.964 1.848 1.00 97.81 96 ARG A O 1
ATOM 740 N N . GLY A 1 97 ? -15.377 4.825 2.495 1.00 98.44 97 GLY A N 1
ATOM 741 C CA . GLY A 1 97 ? -14.506 4.932 3.647 1.00 98.44 97 GLY A CA 1
ATOM 742 C C . GLY A 1 97 ? -13.046 5.080 3.234 1.00 98.44 97 GLY A C 1
ATOM 743 O O . GLY A 1 97 ? -12.663 4.790 2.093 1.00 98.44 97 GLY A O 1
ATOM 744 N N . VAL A 1 98 ? -12.226 5.564 4.162 1.00 98.50 98 VAL A N 1
ATOM 745 C CA . VAL A 1 98 ? -10.813 5.866 3.908 1.00 98.50 98 VAL A CA 1
ATOM 746 C C . VAL A 1 98 ? -9.921 5.145 4.908 1.00 98.50 98 VAL A C 1
ATOM 748 O O . VAL A 1 98 ? -10.062 5.305 6.116 1.00 98.50 98 VAL A O 1
ATOM 751 N N . LEU A 1 99 ? -8.945 4.401 4.398 1.00 98.56 99 LEU A N 1
ATOM 752 C CA . LEU A 1 99 ? -7.826 3.901 5.181 1.00 98.56 99 LEU A CA 1
ATOM 753 C C . LEU A 1 99 ? -6.672 4.905 5.104 1.00 98.56 99 LEU A C 1
ATOM 755 O O . LEU A 1 99 ? -6.241 5.296 4.017 1.00 98.56 99 LEU A O 1
ATOM 759 N N . ALA A 1 100 ? -6.152 5.306 6.259 1.00 97.44 100 ALA A N 1
ATOM 760 C CA . ALA A 1 100 ? -4.984 6.167 6.379 1.00 97.44 100 ALA A CA 1
ATOM 761 C C . ALA A 1 100 ? -3.860 5.456 7.135 1.00 97.44 100 ALA A C 1
ATOM 763 O O . ALA A 1 1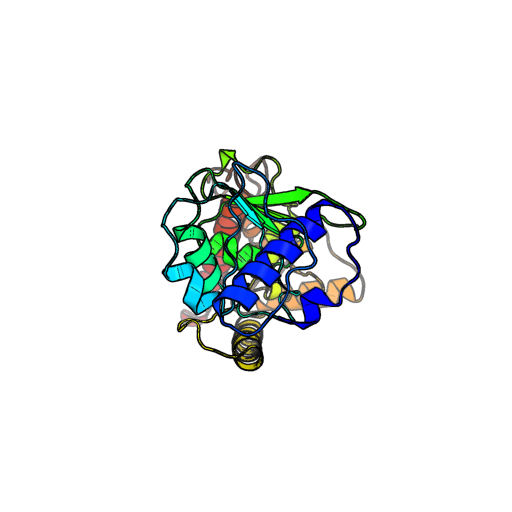00 ? -4.093 4.765 8.125 1.00 97.44 100 ALA A O 1
ATOM 764 N N . THR A 1 101 ? -2.623 5.648 6.683 1.00 95.69 101 THR A N 1
ATOM 765 C CA . THR A 1 101 ? -1.431 5.160 7.382 1.00 95.69 101 THR A CA 1
ATOM 766 C C . THR A 1 101 ? -0.242 6.089 7.161 1.00 95.69 101 THR A C 1
ATOM 768 O O . THR A 1 101 ? -0.132 6.748 6.123 1.00 95.69 101 THR A O 1
ATOM 771 N N . TYR A 1 102 ? 0.691 6.123 8.111 1.00 93.56 102 TYR A N 1
ATOM 772 C CA . TYR A 1 102 ? 1.925 6.901 7.980 1.00 93.56 102 TYR A CA 1
ATOM 773 C C . TYR A 1 102 ? 2.923 6.281 6.990 1.00 93.56 102 TYR A C 1
ATOM 775 O O . TYR A 1 102 ? 3.855 6.960 6.551 1.00 93.56 102 TYR A O 1
ATOM 783 N N . THR A 1 103 ? 2.794 4.989 6.668 1.00 92.62 103 THR A N 1
ATOM 784 C CA . THR A 1 103 ? 3.781 4.295 5.834 1.00 92.62 103 THR A CA 1
ATOM 785 C C . THR A 1 103 ? 3.600 4.613 4.349 1.00 92.62 103 THR A C 1
ATOM 787 O O . THR A 1 103 ? 2.490 4.656 3.820 1.00 92.62 103 THR A O 1
ATOM 790 N N . SER A 1 104 ? 4.719 4.818 3.654 1.00 94.25 104 SER A N 1
ATOM 791 C CA . SER A 1 104 ? 4.806 4.946 2.191 1.00 94.25 104 SER A CA 1
ATOM 792 C C . SER A 1 104 ? 5.523 3.753 1.548 1.00 94.25 104 SER A C 1
ATOM 794 O O . SER A 1 104 ? 5.958 3.817 0.399 1.00 94.25 104 SER A O 1
ATOM 796 N N . ALA A 1 105 ? 5.668 2.646 2.284 1.00 95.06 105 ALA A N 1
ATOM 797 C CA . ALA A 1 105 ? 6.384 1.471 1.814 1.00 95.06 105 ALA A CA 1
ATOM 798 C C . ALA A 1 105 ? 5.728 0.871 0.554 1.00 95.06 105 ALA A C 1
ATOM 800 O O . ALA A 1 105 ? 4.543 0.535 0.550 1.00 95.06 105 ALA A O 1
ATOM 801 N N . ALA A 1 106 ? 6.533 0.657 -0.492 1.00 97.31 106 ALA A N 1
ATOM 802 C CA . ALA A 1 106 ? 6.108 0.003 -1.731 1.00 97.31 106 ALA A CA 1
ATOM 803 C C . ALA A 1 106 ? 5.349 -1.333 -1.539 1.00 97.31 106 ALA A C 1
ATOM 805 O O . ALA A 1 106 ? 4.316 -1.480 -2.190 1.00 97.31 106 ALA A O 1
ATOM 806 N N . PRO A 1 107 ? 5.761 -2.278 -0.658 1.00 97.88 107 PRO A N 1
ATOM 807 C CA . PRO A 1 107 ? 4.998 -3.516 -0.461 1.00 97.88 107 PRO A CA 1
ATOM 808 C C . PRO A 1 107 ? 3.607 -3.290 0.130 1.00 97.88 107 PRO A C 1
ATOM 810 O O . PRO A 1 107 ? 2.674 -3.992 -0.234 1.00 97.88 107 PRO A O 1
ATOM 813 N N . MET A 1 108 ? 3.459 -2.302 1.014 1.00 97.00 108 MET A N 1
ATOM 814 C CA . MET A 1 108 ? 2.177 -1.985 1.639 1.00 97.00 108 MET A CA 1
ATOM 815 C C . MET A 1 108 ? 1.218 -1.351 0.624 1.00 97.00 108 MET A C 1
ATOM 817 O O . MET A 1 108 ? 0.065 -1.754 0.518 1.00 97.00 108 MET A O 1
ATOM 821 N N . ARG A 1 109 ? 1.709 -0.415 -0.200 1.00 98.19 109 ARG A N 1
ATOM 822 C CA . ARG A 1 109 ? 0.911 0.172 -1.290 1.00 98.19 109 ARG A CA 1
ATOM 823 C C . ARG A 1 109 ? 0.551 -0.854 -2.365 1.00 98.19 109 ARG A C 1
ATOM 825 O O . ARG A 1 109 ? -0.548 -0.795 -2.906 1.00 98.19 109 ARG A O 1
ATOM 832 N N . ALA A 1 110 ? 1.448 -1.799 -2.653 1.00 98.62 110 ALA A N 1
ATOM 833 C CA . ALA A 1 110 ? 1.134 -2.941 -3.507 1.00 98.62 110 ALA A CA 1
ATOM 834 C C . ALA A 1 110 ? 0.015 -3.794 -2.901 1.00 98.62 110 ALA A C 1
ATOM 836 O O . ALA A 1 110 ? -0.912 -4.154 -3.619 1.00 98.62 110 ALA A O 1
ATOM 837 N N . ALA A 1 111 ? 0.070 -4.051 -1.590 1.00 98.69 111 ALA A N 1
ATOM 838 C CA . ALA A 1 111 ? -0.946 -4.838 -0.911 1.00 98.69 111 ALA A CA 1
ATOM 839 C C . ALA A 1 111 ? -2.331 -4.173 -0.947 1.00 98.69 111 ALA A C 1
ATOM 841 O O . ALA A 1 111 ? -3.318 -4.824 -1.267 1.00 98.69 111 ALA A O 1
ATOM 842 N N . LEU A 1 112 ? -2.392 -2.856 -0.723 1.00 98.81 112 LEU A N 1
ATOM 843 C CA . LEU A 1 112 ? -3.616 -2.066 -0.891 1.00 98.81 112 LEU A CA 1
ATOM 844 C C . LEU A 1 112 ? -4.198 -2.180 -2.307 1.00 98.81 112 LEU A C 1
ATOM 846 O O . LEU A 1 112 ? -5.389 -2.432 -2.461 1.00 98.81 112 LEU A O 1
ATOM 850 N N . ILE A 1 113 ? -3.364 -2.010 -3.338 1.00 98.81 113 ILE A N 1
ATOM 851 C CA . ILE A 1 113 ? -3.798 -2.109 -4.741 1.00 98.81 113 ILE A CA 1
ATOM 852 C C . ILE A 1 113 ? -4.360 -3.500 -5.054 1.00 98.81 113 ILE A C 1
ATOM 854 O O . ILE A 1 113 ? -5.378 -3.606 -5.739 1.00 98.81 113 ILE A O 1
ATOM 858 N N . GLU A 1 114 ? -3.714 -4.555 -4.555 1.00 98.69 114 GLU A N 1
ATOM 859 C CA . GLU A 1 114 ? -4.153 -5.939 -4.760 1.00 98.69 114 GLU A CA 1
ATOM 860 C C . GLU A 1 114 ? -5.436 -6.271 -3.993 1.00 98.69 114 GLU A C 1
ATOM 862 O O . GLU A 1 114 ? -6.281 -6.982 -4.523 1.00 98.69 114 GLU A O 1
ATOM 867 N N . ALA A 1 115 ? -5.639 -5.670 -2.820 1.00 98.50 115 ALA A N 1
ATOM 868 C CA . ALA A 1 115 ? -6.893 -5.736 -2.069 1.00 98.50 115 ALA A CA 1
ATOM 869 C C . ALA A 1 115 ? -8.015 -4.844 -2.650 1.00 98.50 115 ALA A C 1
ATOM 871 O O . ALA A 1 115 ? -9.091 -4.736 -2.067 1.00 98.50 115 ALA A O 1
ATOM 872 N N . GLY A 1 116 ? -7.786 -4.185 -3.793 1.00 98.25 116 GLY A N 1
ATOM 873 C CA . GLY A 1 116 ? -8.805 -3.420 -4.520 1.00 98.25 116 GLY A CA 1
ATOM 874 C C . GLY A 1 116 ? -8.867 -1.926 -4.196 1.00 98.25 116 GLY A C 1
ATOM 875 O O . GLY A 1 116 ? -9.685 -1.217 -4.782 1.00 98.25 116 GLY A O 1
ATOM 876 N N . PHE A 1 117 ? -7.994 -1.411 -3.331 1.00 98.75 117 PHE A N 1
ATOM 877 C CA . PHE A 1 117 ? -7.965 0.012 -3.009 1.00 98.75 117 PHE A CA 1
ATOM 878 C C . PHE A 1 117 ? -7.353 0.857 -4.131 1.00 98.75 117 PHE A C 1
ATOM 880 O O . PHE A 1 117 ? -6.305 0.540 -4.701 1.00 98.75 117 PHE A O 1
ATOM 887 N N . HIS A 1 118 ? -7.944 2.025 -4.364 1.00 98.69 118 HIS A N 1
ATOM 888 C CA . HIS A 1 118 ? -7.260 3.154 -4.979 1.00 98.69 118 HIS A CA 1
ATOM 889 C C . HIS A 1 118 ? -6.378 3.831 -3.932 1.00 98.69 118 HIS A C 1
ATOM 891 O O . HIS A 1 118 ? -6.803 4.037 -2.797 1.00 98.69 118 HIS A O 1
ATOM 897 N N . VAL A 1 119 ? -5.149 4.181 -4.314 1.00 98.38 119 VAL A N 1
ATOM 898 C CA . VAL A 1 119 ? -4.128 4.706 -3.397 1.00 98.38 119 VAL A CA 1
ATOM 899 C C . VAL A 1 119 ? -3.646 6.087 -3.818 1.00 98.38 119 VAL A C 1
ATOM 901 O O . VAL A 1 119 ? -3.517 6.380 -5.007 1.00 98.38 119 VAL A O 1
ATOM 904 N N . GLY A 1 120 ? -3.340 6.925 -2.833 1.00 97.56 120 GLY A N 1
ATOM 905 C CA . GLY A 1 120 ? -2.826 8.271 -3.035 1.00 97.56 120 GLY A CA 1
ATOM 906 C C . GLY A 1 120 ? -1.917 8.745 -1.911 1.00 97.56 120 GLY A C 1
ATOM 907 O O . GLY A 1 120 ? -1.663 8.042 -0.928 1.00 97.56 120 GLY A O 1
ATOM 908 N N . GLN A 1 121 ? -1.394 9.957 -2.079 1.00 95.44 121 GLN A N 1
ATOM 909 C CA . GLN A 1 121 ? -0.500 10.571 -1.102 1.00 95.44 121 GLN A CA 1
ATOM 910 C C . GLN A 1 121 ? -1.279 10.980 0.147 1.00 95.44 121 GLN A C 1
ATOM 912 O O . GLN A 1 121 ? -2.250 11.733 0.064 1.00 95.44 121 GLN A O 1
ATOM 917 N N . GLY A 1 122 ? -0.813 10.519 1.306 1.00 91.25 122 GLY A N 1
ATOM 918 C CA . GLY A 1 122 ? -1.245 11.058 2.589 1.00 91.25 122 GLY A CA 1
ATOM 919 C C . GLY A 1 122 ? -0.563 12.385 2.930 1.00 91.25 122 GLY A C 1
ATOM 920 O O . GLY A 1 122 ? 0.369 12.809 2.236 1.00 91.25 122 GLY A O 1
ATOM 921 N N . PRO A 1 123 ? -1.009 13.048 4.010 1.00 84.19 123 PRO A N 1
ATOM 922 C CA . PRO A 1 123 ? -0.387 14.277 4.485 1.00 84.19 123 PRO A CA 1
ATOM 923 C C . PRO A 1 123 ? 1.094 14.063 4.828 1.00 84.19 123 PRO A C 1
ATOM 925 O O . PRO A 1 123 ? 1.529 12.967 5.197 1.00 84.19 123 PRO A O 1
ATOM 928 N N . VAL A 1 124 ? 1.874 15.136 4.695 1.00 83.38 124 VAL A N 1
ATOM 929 C CA . VAL A 1 124 ? 3.295 15.176 5.052 1.00 83.38 124 VAL A CA 1
ATOM 930 C C . VAL A 1 124 ? 3.416 15.832 6.421 1.00 83.38 124 VAL A C 1
ATOM 932 O O . VAL A 1 124 ? 3.056 16.995 6.577 1.00 83.38 124 VAL A O 1
ATOM 935 N N . PHE A 1 125 ? 3.926 15.098 7.408 1.00 73.62 125 PHE A N 1
ATOM 936 C CA . PHE A 1 125 ? 4.130 15.616 8.759 1.00 73.62 125 PHE A CA 1
ATOM 937 C C . PHE A 1 125 ? 5.542 15.278 9.247 1.00 73.62 125 PHE A C 1
ATOM 939 O O . PHE A 1 125 ? 5.888 14.108 9.402 1.00 73.62 125 PHE A O 1
ATOM 946 N N . GLY A 1 126 ? 6.386 16.300 9.428 1.00 69.62 126 GLY A N 1
ATOM 947 C CA . GLY A 1 126 ? 7.737 16.161 9.996 1.00 69.62 126 GLY A CA 1
ATOM 948 C C . GLY A 1 126 ? 8.734 15.305 9.194 1.00 69.62 126 GLY A C 1
ATOM 949 O O . GLY A 1 126 ? 9.781 14.939 9.724 1.00 69.62 126 GLY A O 1
ATOM 950 N N . ARG A 1 127 ? 8.434 14.945 7.936 1.00 74.25 127 ARG A N 1
ATOM 951 C CA . ARG A 1 127 ? 9.266 14.077 7.077 1.00 74.25 127 ARG A CA 1
ATOM 952 C C . ARG A 1 127 ? 9.305 14.580 5.634 1.00 74.25 127 ARG A C 1
ATOM 954 O O . ARG A 1 127 ? 8.492 15.404 5.236 1.00 74.25 127 ARG A O 1
ATOM 961 N N . LYS A 1 128 ? 10.242 14.049 4.835 1.00 68.00 128 LYS A N 1
ATOM 962 C CA . LYS A 1 128 ? 10.375 14.368 3.397 1.00 68.00 128 LYS A CA 1
ATOM 963 C C . LYS A 1 128 ? 9.284 13.739 2.519 1.00 68.00 128 LYS A C 1
ATOM 965 O O . LYS A 1 128 ? 9.004 14.272 1.452 1.00 68.00 128 LYS A O 1
ATOM 970 N N . SER A 1 129 ? 8.692 12.619 2.935 1.00 72.62 129 SER A N 1
ATOM 971 C CA . SER A 1 129 ? 7.586 11.953 2.235 1.00 72.62 129 SER A CA 1
ATOM 972 C C . SER A 1 129 ? 6.391 11.761 3.168 1.0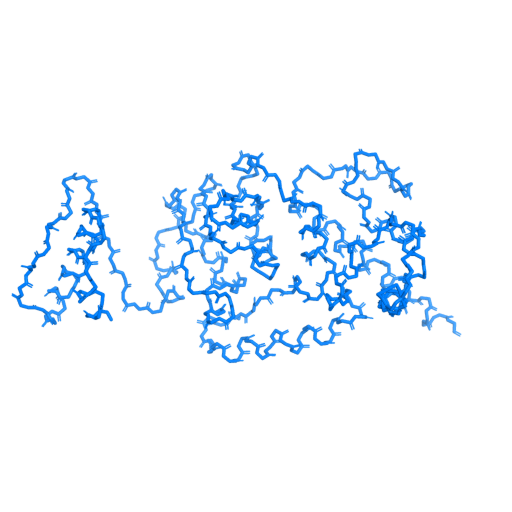0 72.62 129 SER A C 1
ATOM 974 O O . SER A 1 129 ? 6.558 11.587 4.377 1.00 72.62 129 SER A O 1
ATOM 976 N N . GLY A 1 130 ? 5.188 11.832 2.595 1.00 85.44 130 GLY A N 1
ATOM 977 C CA . GLY A 1 130 ? 3.930 11.643 3.316 1.00 85.44 130 GLY A CA 1
ATOM 978 C C . GLY A 1 130 ? 3.560 10.176 3.512 1.00 85.44 130 GLY A C 1
ATOM 979 O O . GLY A 1 130 ? 4.267 9.267 3.064 1.00 85.44 130 GLY A O 1
ATOM 980 N N . GLY A 1 131 ? 2.424 9.969 4.175 1.00 93.19 131 GLY A N 1
ATOM 981 C CA . GLY A 1 131 ? 1.813 8.652 4.345 1.00 93.19 131 GLY A CA 1
ATOM 982 C C . GLY A 1 131 ? 1.091 8.143 3.095 1.00 93.19 131 GLY A C 1
ATOM 983 O O . GLY A 1 131 ? 1.353 8.564 1.961 1.00 93.19 131 GLY A O 1
ATOM 984 N N . THR A 1 132 ? 0.145 7.238 3.308 1.00 96.88 132 THR A N 1
ATOM 985 C CA . THR A 1 132 ? -0.726 6.690 2.264 1.00 96.88 132 THR A CA 1
ATOM 986 C C . THR A 1 132 ? -2.182 6.877 2.671 1.00 96.88 132 THR A C 1
ATOM 988 O O . THR A 1 132 ? -2.550 6.590 3.810 1.00 96.88 132 THR A O 1
ATOM 991 N N . LEU A 1 133 ? -2.996 7.353 1.729 1.00 98.00 133 LEU A N 1
ATOM 992 C CA . LEU A 1 133 ? -4.454 7.290 1.803 1.00 98.00 133 LEU A CA 1
ATOM 993 C C . LEU A 1 133 ? -4.948 6.250 0.807 1.00 98.00 133 LEU A C 1
ATOM 995 O O . LEU A 1 133 ? -4.418 6.157 -0.303 1.00 98.00 133 LEU A O 1
ATOM 999 N N . ALA A 1 134 ? -5.956 5.486 1.204 1.00 98.50 134 ALA A N 1
ATOM 1000 C CA . ALA A 1 134 ? -6.539 4.433 0.398 1.00 98.50 134 ALA A CA 1
ATOM 1001 C C . ALA A 1 134 ? -8.063 4.402 0.546 1.00 98.50 134 ALA A C 1
ATOM 1003 O O . ALA A 1 134 ? -8.592 4.635 1.628 1.00 98.50 134 ALA A O 1
ATOM 1004 N N . SER A 1 135 ? -8.775 4.122 -0.541 1.00 98.69 135 SER A N 1
ATOM 1005 C CA . SER A 1 135 ? -10.230 3.941 -0.535 1.00 98.69 135 SER A CA 1
ATOM 1006 C C . SER A 1 135 ? -10.653 2.999 -1.656 1.00 98.69 135 SER A C 1
ATOM 1008 O O . SER A 1 135 ? -9.988 2.925 -2.689 1.00 98.69 135 SER A O 1
ATOM 1010 N N . LEU A 1 136 ? -11.755 2.278 -1.457 1.00 98.50 136 LEU A N 1
ATOM 1011 C CA . LEU A 1 136 ? -12.375 1.468 -2.507 1.00 98.50 136 LEU A CA 1
ATOM 1012 C C . LEU A 1 136 ? -13.046 2.346 -3.577 1.00 98.50 136 LEU A C 1
ATOM 1014 O O . LEU A 1 136 ? -13.274 1.893 -4.696 1.00 98.50 136 LEU A O 1
ATOM 1018 N N . ASP A 1 137 ? -13.323 3.615 -3.260 1.00 98.00 137 ASP A N 1
ATOM 1019 C CA . ASP A 1 137 ? -13.837 4.605 -4.200 1.00 98.00 137 ASP A CA 1
ATOM 1020 C C . ASP A 1 137 ? -12.713 5.563 -4.647 1.00 98.00 137 ASP A C 1
ATOM 1022 O O . ASP A 1 137 ? -12.181 6.320 -3.824 1.00 98.00 137 ASP A O 1
ATOM 1026 N N . PRO A 1 138 ? -12.361 5.608 -5.947 1.00 97.19 138 PRO A N 1
ATOM 1027 C CA . PRO A 1 138 ? -11.308 6.491 -6.449 1.00 97.19 138 PRO A CA 1
ATOM 1028 C C . PRO A 1 138 ? -11.577 7.975 -6.172 1.00 97.19 138 PRO A C 1
ATOM 1030 O O . PRO A 1 138 ? -10.630 8.748 -6.043 1.00 97.19 138 PRO A O 1
ATOM 1033 N N . ARG A 1 139 ? -12.843 8.390 -6.020 1.00 97.06 139 ARG A N 1
ATOM 1034 C CA . ARG A 1 139 ? -13.221 9.790 -5.752 1.00 97.06 139 ARG A CA 1
ATOM 1035 C C . ARG A 1 139 ? -12.766 10.276 -4.377 1.00 97.06 139 ARG A C 1
ATOM 1037 O O . ARG A 1 139 ? -12.690 11.482 -4.151 1.00 97.06 139 ARG A O 1
ATOM 1044 N N . MET A 1 140 ? -12.459 9.357 -3.464 1.00 97.44 140 MET A N 1
ATOM 1045 C CA . MET A 1 140 ? -11.925 9.689 -2.142 1.00 97.44 140 MET A CA 1
ATOM 1046 C C . MET A 1 140 ? -10.413 9.955 -2.179 1.00 97.44 140 MET A C 1
ATOM 1048 O O . MET A 1 140 ? -9.855 10.505 -1.229 1.00 97.44 140 MET A O 1
ATOM 1052 N N . ILE A 1 141 ? -9.740 9.626 -3.287 1.00 97.62 141 ILE A N 1
ATOM 1053 C CA . ILE A 1 141 ? -8.310 9.862 -3.477 1.00 97.62 141 ILE A CA 1
ATOM 1054 C C . ILE A 1 141 ? -8.095 11.169 -4.237 1.00 97.62 141 ILE A C 1
ATOM 1056 O O . ILE A 1 141 ? -8.150 11.228 -5.460 1.00 97.62 141 ILE A O 1
ATOM 1060 N N . ARG A 1 142 ? -7.811 12.240 -3.491 1.00 94.25 142 ARG A N 1
ATOM 1061 C CA . ARG A 1 142 ? -7.635 13.588 -4.062 1.00 94.25 142 ARG A CA 1
ATOM 1062 C C . ARG A 1 142 ? -6.275 13.809 -4.713 1.00 94.25 142 ARG A C 1
ATOM 1064 O O . ARG A 1 142 ? -6.172 14.583 -5.657 1.00 94.25 142 ARG A O 1
ATOM 1071 N N . LYS A 1 143 ? -5.226 13.186 -4.171 1.00 95.62 143 LYS A N 1
ATOM 1072 C CA . LYS A 1 143 ? -3.850 13.361 -4.641 1.00 95.62 143 LYS A CA 1
ATOM 1073 C C . LYS A 1 143 ? -3.273 12.007 -5.053 1.00 95.62 143 LYS A C 1
ATOM 1075 O O . LYS A 1 143 ? -3.066 11.170 -4.168 1.00 95.62 143 LYS A O 1
ATOM 1080 N N . PRO A 1 144 ? -3.000 11.776 -6.348 1.00 96.25 144 PRO A N 1
ATOM 1081 C CA . PRO A 1 144 ? -2.376 10.537 -6.795 1.00 96.25 144 PRO A CA 1
ATOM 1082 C C . PRO A 1 144 ? -0.963 10.387 -6.217 1.00 96.25 144 PRO A C 1
ATOM 1084 O O . PRO A 1 144 ? -0.359 11.344 -5.721 1.00 96.25 144 PRO A O 1
ATOM 1087 N N . LEU A 1 145 ? -0.431 9.170 -6.271 1.00 97.00 145 LEU A N 1
ATOM 1088 C CA . LEU A 1 145 ? 0.968 8.901 -5.953 1.00 97.00 145 LEU A CA 1
ATOM 1089 C C . LEU A 1 145 ? 1.911 9.643 -6.908 1.00 97.00 145 LEU A C 1
ATOM 1091 O O . LEU A 1 145 ? 1.548 9.983 -8.030 1.00 97.00 145 LEU A O 1
ATOM 1095 N N . ASP A 1 146 ? 3.134 9.898 -6.443 1.0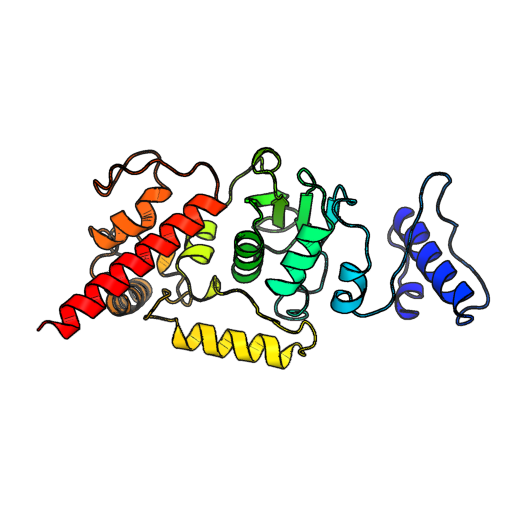0 95.25 146 ASP A N 1
ATOM 1096 C CA . ASP A 1 146 ? 4.209 10.369 -7.316 1.00 95.25 146 ASP A CA 1
ATOM 1097 C C . ASP A 1 146 ? 4.580 9.266 -8.321 1.00 95.25 146 ASP A C 1
ATOM 1099 O O . ASP A 1 146 ? 4.588 8.079 -7.975 1.00 95.25 146 ASP A O 1
ATOM 1103 N N . TRP A 1 147 ? 4.923 9.641 -9.555 1.00 96.44 147 TRP A N 1
ATOM 1104 C CA . TRP A 1 147 ? 5.255 8.683 -10.612 1.00 96.44 147 TRP A CA 1
ATOM 1105 C C . TRP A 1 147 ? 6.393 7.732 -10.210 1.00 96.44 147 TRP A C 1
ATOM 1107 O O . TRP A 1 147 ? 6.412 6.574 -10.638 1.00 96.44 147 TRP A O 1
ATOM 1117 N N . ARG A 1 148 ? 7.329 8.185 -9.360 1.00 97.12 148 ARG A N 1
ATOM 1118 C CA . ARG A 1 148 ? 8.437 7.364 -8.851 1.00 97.12 148 ARG A CA 1
ATOM 1119 C C . ARG A 1 148 ? 7.912 6.250 -7.963 1.00 97.12 148 ARG A C 1
ATOM 1121 O O . ARG A 1 148 ? 8.361 5.112 -8.082 1.00 97.12 148 ARG A O 1
ATOM 1128 N N . ASP A 1 149 ? 6.955 6.566 -7.096 1.00 97.31 149 ASP A N 1
ATOM 1129 C CA . ASP A 1 149 ? 6.329 5.582 -6.220 1.00 97.31 149 ASP A CA 1
ATOM 1130 C C . ASP A 1 149 ? 5.549 4.559 -7.044 1.00 97.31 149 ASP A C 1
ATOM 1132 O O . ASP A 1 149 ? 5.726 3.359 -6.844 1.00 97.31 149 ASP A O 1
ATOM 1136 N N . GLU A 1 150 ? 4.761 5.012 -8.022 1.00 98.56 150 GLU A N 1
ATOM 1137 C CA . GLU A 1 150 ? 4.029 4.130 -8.937 1.00 98.56 150 GLU A CA 1
ATOM 1138 C C . GLU A 1 150 ? 4.973 3.140 -9.640 1.00 98.56 150 GLU A C 1
ATOM 1140 O O . GLU A 1 150 ? 4.730 1.932 -9.613 1.00 98.56 150 GLU A O 1
ATOM 1145 N N . ARG A 1 151 ? 6.106 3.604 -10.188 1.00 98.50 151 ARG A N 1
ATOM 1146 C CA . ARG A 1 151 ? 7.098 2.713 -10.818 1.00 98.50 151 ARG A CA 1
ATOM 1147 C C . ARG A 1 151 ? 7.748 1.757 -9.829 1.00 98.50 151 ARG A C 1
ATOM 1149 O O . ARG A 1 151 ? 7.961 0.590 -10.153 1.00 98.50 151 ARG A O 1
ATOM 1156 N N . MET A 1 152 ? 8.071 2.217 -8.621 1.00 98.44 152 MET A N 1
ATOM 1157 C CA . MET A 1 152 ? 8.649 1.346 -7.595 1.00 98.44 152 MET A CA 1
ATOM 1158 C C . MET A 1 152 ? 7.667 0.248 -7.168 1.00 98.44 152 MET A C 1
ATOM 1160 O O . MET A 1 152 ? 8.091 -0.892 -6.977 1.00 98.44 152 MET A O 1
ATOM 1164 N N . ILE A 1 153 ? 6.372 0.548 -7.071 1.00 98.50 153 ILE A N 1
ATOM 1165 C CA . ILE A 1 153 ? 5.322 -0.427 -6.739 1.00 98.50 153 ILE A CA 1
ATOM 1166 C C . ILE A 1 153 ? 5.083 -1.399 -7.907 1.00 98.50 153 ILE A C 1
ATOM 1168 O O . ILE A 1 153 ? 4.972 -2.614 -7.714 1.00 98.50 153 ILE A O 1
ATOM 1172 N N . ALA A 1 154 ? 4.999 -0.875 -9.130 1.00 98.56 154 ALA A N 1
ATOM 1173 C CA . ALA A 1 154 ? 4.646 -1.654 -10.310 1.00 98.56 154 ALA A CA 1
ATOM 1174 C C . ALA A 1 154 ? 5.788 -2.548 -10.795 1.00 98.56 154 ALA A C 1
ATOM 1176 O O . ALA A 1 154 ? 5.576 -3.724 -11.079 1.00 98.56 154 ALA A O 1
ATOM 1177 N N . LEU A 1 155 ? 7.004 -2.009 -10.862 1.00 98.62 155 LEU A N 1
ATOM 1178 C CA . LEU A 1 155 ? 8.084 -2.608 -11.643 1.00 98.62 155 LEU A CA 1
ATOM 1179 C C . LEU A 1 155 ? 9.181 -3.219 -10.778 1.00 98.62 155 LEU A C 1
ATOM 1181 O O . LEU A 1 155 ? 9.890 -4.103 -11.246 1.00 98.62 155 LEU A O 1
ATOM 1185 N N . SER A 1 156 ? 9.358 -2.761 -9.535 1.00 98.38 156 SER A N 1
ATOM 1186 C CA . SER A 1 156 ? 10.481 -3.210 -8.708 1.00 98.38 156 SER A CA 1
ATOM 1187 C C . SER A 1 156 ? 10.164 -4.442 -7.860 1.00 98.38 156 SER A C 1
ATOM 1189 O O . SER A 1 156 ? 9.026 -4.646 -7.439 1.00 98.38 156 SER A O 1
ATOM 1191 N N . ASP A 1 157 ? 11.196 -5.201 -7.493 1.00 98.25 157 ASP A N 1
ATOM 1192 C CA . ASP A 1 157 ? 11.098 -6.254 -6.474 1.00 98.25 157 ASP A CA 1
ATOM 1193 C C . ASP A 1 157 ? 10.767 -5.695 -5.075 1.00 98.25 157 ASP A C 1
ATOM 1195 O O . ASP A 1 157 ? 10.348 -6.439 -4.196 1.00 98.25 157 ASP A O 1
ATOM 1199 N N . ALA A 1 158 ? 10.921 -4.390 -4.822 1.00 97.69 158 ALA A N 1
ATOM 1200 C CA . ALA A 1 158 ? 10.432 -3.779 -3.584 1.00 97.69 158 ALA A CA 1
ATOM 1201 C C . ALA A 1 158 ? 8.899 -3.661 -3.554 1.00 97.69 158 ALA A C 1
ATOM 1203 O O . ALA A 1 158 ? 8.336 -3.631 -2.463 1.00 97.69 158 ALA A O 1
ATOM 1204 N N . GLY A 1 159 ? 8.240 -3.627 -4.716 1.00 97.88 159 GLY A N 1
ATOM 1205 C CA . GLY A 1 159 ? 6.783 -3.601 -4.858 1.00 97.88 159 GLY A CA 1
ATOM 1206 C C . GLY A 1 159 ? 6.106 -4.964 -4.700 1.00 97.88 159 GLY A C 1
ATOM 1207 O O . GLY A 1 159 ? 4.900 -5.060 -4.888 1.00 97.88 159 GLY A O 1
ATOM 1208 N N . ILE A 1 160 ? 6.859 -6.019 -4.377 1.00 98.62 160 ILE A N 1
ATOM 1209 C CA . ILE A 1 160 ? 6.288 -7.318 -4.002 1.00 98.62 160 ILE A CA 1
ATOM 1210 C C . ILE A 1 160 ? 5.726 -7.198 -2.579 1.00 98.62 160 ILE A C 1
ATOM 1212 O O . ILE A 1 160 ? 6.499 -6.809 -1.691 1.00 98.62 160 ILE A O 1
ATOM 1216 N N . PRO A 1 161 ? 4.427 -7.462 -2.357 1.00 98.44 161 PRO A N 1
ATOM 1217 C CA . PRO A 1 161 ? 3.773 -7.326 -1.055 1.00 98.44 161 PRO A CA 1
ATOM 1218 C C . PRO A 1 161 ? 4.199 -8.421 -0.066 1.00 98.44 161 PRO A C 1
ATOM 1220 O O . PRO A 1 161 ? 4.985 -9.309 -0.389 1.00 98.44 161 PRO A O 1
ATOM 1223 N N . TYR A 1 162 ? 3.719 -8.320 1.172 1.00 98.56 162 TYR A N 1
ATOM 1224 C CA . TYR A 1 162 ? 3.777 -9.421 2.134 1.00 98.56 162 TYR A CA 1
ATOM 1225 C C . TYR A 1 162 ? 2.560 -10.338 1.942 1.00 98.56 162 TYR A C 1
ATOM 1227 O O . TYR A 1 162 ? 1.516 -9.888 1.461 1.00 98.56 162 TYR A O 1
ATOM 1235 N N . ARG A 1 163 ? 2.707 -11.610 2.319 1.00 98.44 163 ARG A N 1
ATOM 1236 C CA . ARG A 1 163 ? 1.680 -12.647 2.176 1.00 98.44 163 ARG A CA 1
ATOM 1237 C C . ARG A 1 163 ? 1.549 -13.439 3.461 1.00 98.44 163 ARG A C 1
ATOM 1239 O O . ARG A 1 163 ? 2.560 -13.929 3.968 1.00 98.44 163 ARG A O 1
ATOM 1246 N N . ASP A 1 164 ? 0.321 -13.605 3.918 1.00 98.25 164 ASP A N 1
ATOM 1247 C CA . ASP A 1 164 ? -0.064 -14.492 5.011 1.00 98.25 164 ASP A CA 1
ATOM 1248 C C . ASP A 1 164 ? -1.394 -15.192 4.679 1.00 98.25 164 ASP A C 1
ATOM 1250 O O . ASP A 1 164 ? -2.431 -14.777 5.191 1.00 98.25 164 ASP A O 1
ATOM 1254 N N . PRO A 1 165 ? -1.378 -16.210 3.788 1.00 97.62 165 PRO A N 1
ATOM 1255 C CA . PRO A 1 165 ? -2.587 -16.865 3.272 1.00 97.62 165 PRO A CA 1
ATOM 1256 C C . PRO A 1 165 ? -3.553 -17.352 4.353 1.00 97.62 165 PRO A C 1
ATOM 1258 O O . PRO A 1 165 ? -4.756 -17.152 4.228 1.00 97.62 165 PRO A O 1
ATOM 1261 N N . GLU A 1 166 ? -3.012 -17.931 5.426 1.00 97.44 166 GLU A N 1
ATOM 1262 C CA . GLU A 1 166 ? -3.789 -18.513 6.528 1.00 97.44 166 GLU A CA 1
ATOM 1263 C C . GLU A 1 166 ? -3.965 -17.557 7.717 1.00 97.44 166 GLU A C 1
ATOM 1265 O O . GLU A 1 166 ? -4.563 -17.927 8.723 1.00 97.44 166 GLU A O 1
ATOM 1270 N N . LEU A 1 167 ? -3.441 -16.326 7.622 1.00 97.94 167 LEU A N 1
ATOM 1271 C CA . LEU A 1 167 ? -3.544 -15.295 8.663 1.00 97.94 167 LEU A CA 1
ATOM 1272 C C . LEU A 1 167 ? -3.015 -15.723 10.047 1.00 97.94 167 LEU A C 1
ATOM 1274 O O . LEU A 1 167 ? -3.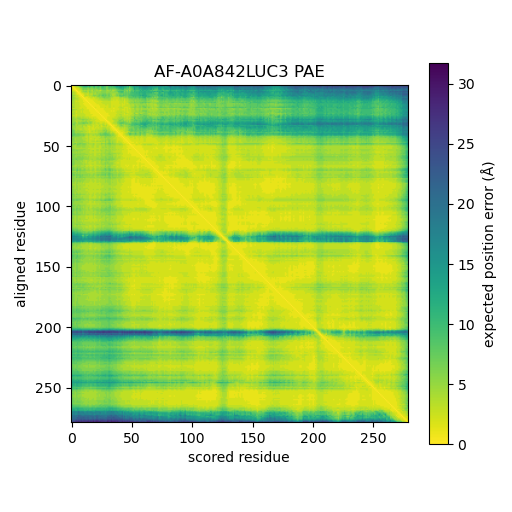450 -15.204 11.074 1.00 97.94 167 LEU A O 1
ATOM 1278 N N . SER A 1 168 ? -2.071 -16.662 10.083 1.00 97.44 168 SER A N 1
ATOM 1279 C CA . SER A 1 168 ? -1.573 -17.276 11.319 1.00 97.44 168 SER A CA 1
ATOM 1280 C C . SER A 1 168 ? -0.051 -17.321 11.408 1.00 97.44 168 SER A C 1
ATOM 1282 O O . SER A 1 168 ? 0.491 -17.749 12.426 1.00 97.44 168 SER A O 1
ATOM 1284 N N . ALA A 1 169 ? 0.656 -16.919 10.351 1.00 97.88 169 ALA A N 1
ATOM 1285 C CA . ALA A 1 169 ? 2.105 -17.034 10.301 1.00 97.88 169 ALA A CA 1
ATOM 1286 C C . ALA A 1 169 ? 2.791 -16.008 11.201 1.00 97.88 169 ALA A C 1
ATOM 1288 O O . ALA A 1 169 ? 2.271 -14.914 11.441 1.00 97.88 169 ALA A O 1
ATOM 1289 N N . ASP A 1 170 ? 3.985 -16.339 11.681 1.00 97.19 170 ASP A N 1
ATOM 1290 C CA . ASP A 1 170 ? 4.789 -15.381 12.428 1.00 97.19 170 ASP A CA 1
ATOM 1291 C C . ASP A 1 170 ? 5.506 -14.381 11.501 1.00 97.19 170 ASP A C 1
ATOM 1293 O O . ASP A 1 170 ? 5.609 -14.545 10.277 1.00 97.19 170 ASP A O 1
ATOM 1297 N N . ALA A 1 171 ? 6.031 -13.311 12.100 1.00 97.19 171 ALA A N 1
ATOM 1298 C CA . ALA A 1 171 ? 6.703 -12.250 11.364 1.00 97.19 171 ALA A CA 1
ATOM 1299 C C . ALA A 1 171 ? 7.940 -12.738 10.584 1.00 97.19 171 ALA A C 1
ATOM 1301 O O . ALA A 1 171 ? 8.208 -12.248 9.481 1.00 97.19 171 ALA A O 1
ATOM 1302 N N . LEU A 1 172 ? 8.707 -13.690 11.129 1.00 97.88 172 LEU A N 1
ATOM 1303 C CA . LEU A 1 172 ? 9.918 -14.213 10.491 1.00 97.88 172 LEU A CA 1
ATOM 1304 C C . LEU A 1 172 ? 9.565 -15.028 9.250 1.00 97.88 172 LEU A C 1
ATOM 1306 O O . LEU A 1 172 ? 10.220 -14.877 8.215 1.00 97.88 172 LEU A O 1
ATOM 1310 N N . GLU A 1 173 ? 8.512 -15.836 9.327 1.00 98.31 173 GLU A N 1
ATOM 1311 C CA . GLU A 1 173 ? 8.020 -16.630 8.212 1.00 98.31 173 GLU A CA 1
ATOM 1312 C C . GLU A 1 173 ? 7.513 -15.732 7.078 1.00 98.31 173 GLU A C 1
ATOM 1314 O O . GLU A 1 173 ? 7.947 -15.873 5.930 1.00 98.31 173 GLU A O 1
ATOM 1319 N N . ILE A 1 174 ? 6.678 -14.735 7.394 1.00 98.62 174 ILE A N 1
ATOM 1320 C CA . ILE A 1 174 ? 6.145 -13.779 6.410 1.00 98.62 174 ILE A CA 1
ATOM 1321 C C . ILE A 1 174 ? 7.288 -13.014 5.721 1.00 98.62 174 ILE A C 1
ATOM 1323 O O . ILE A 1 174 ? 7.315 -12.867 4.491 1.00 98.62 174 ILE A O 1
ATOM 1327 N N . MET A 1 175 ? 8.277 -12.547 6.491 1.00 98.12 175 MET A N 1
ATOM 1328 C CA . MET A 1 175 ? 9.468 -11.898 5.936 1.00 98.12 175 MET A CA 1
ATOM 1329 C C . MET A 1 175 ? 10.307 -12.853 5.081 1.00 98.12 175 MET A C 1
ATOM 1331 O O . MET A 1 175 ? 10.819 -12.441 4.033 1.00 98.12 175 MET A O 1
ATOM 1335 N N . GLY A 1 176 ? 10.446 -14.110 5.505 1.00 98.31 176 GLY A N 1
ATOM 1336 C CA . GLY A 1 176 ? 11.167 -15.165 4.799 1.00 98.31 176 GLY A CA 1
ATOM 1337 C C . GLY A 1 176 ? 10.553 -15.467 3.435 1.00 98.31 176 GLY A C 1
ATOM 1338 O O . GLY A 1 176 ? 11.254 -15.378 2.422 1.00 98.31 176 GLY A O 1
ATOM 1339 N N . ARG A 1 177 ? 9.236 -15.715 3.385 1.00 98.19 177 ARG A N 1
ATOM 1340 C CA . ARG A 1 177 ? 8.486 -15.938 2.135 1.00 98.19 177 ARG A CA 1
ATOM 1341 C C . ARG A 1 177 ? 8.674 -14.777 1.168 1.00 98.19 177 ARG A C 1
ATOM 1343 O O . ARG A 1 177 ? 9.119 -14.971 0.036 1.00 98.19 177 ARG A O 1
ATOM 1350 N N . ARG A 1 178 ? 8.458 -13.547 1.646 1.00 98.06 178 ARG A N 1
ATOM 1351 C CA . ARG A 1 178 ? 8.650 -12.349 0.822 1.00 98.06 178 ARG A CA 1
ATOM 1352 C C . ARG A 1 178 ? 10.092 -12.216 0.335 1.00 98.06 178 ARG A C 1
ATOM 1354 O O . ARG A 1 178 ? 10.324 -11.800 -0.797 1.00 98.06 178 ARG A O 1
ATOM 1361 N N . ARG A 1 179 ? 11.092 -12.537 1.160 1.00 98.12 179 ARG A N 1
ATOM 1362 C CA . ARG A 1 179 ? 12.503 -12.490 0.746 1.00 98.12 179 ARG A CA 1
ATOM 1363 C C . ARG A 1 179 ? 12.772 -13.450 -0.414 1.00 98.12 179 ARG A C 1
ATOM 1365 O O . ARG A 1 179 ? 13.419 -13.035 -1.377 1.00 98.12 179 ARG A O 1
ATOM 1372 N N . VAL A 1 180 ? 12.277 -14.684 -0.333 1.00 98.31 180 VAL A N 1
ATOM 1373 C CA . VAL A 1 180 ? 12.416 -15.698 -1.392 1.00 98.31 180 VAL A CA 1
ATOM 1374 C C . VAL A 1 180 ? 11.705 -15.253 -2.673 1.00 98.31 180 VAL A C 1
ATOM 1376 O O . VAL A 1 180 ? 12.301 -15.294 -3.752 1.00 98.31 180 VAL A O 1
ATOM 1379 N N . GLU A 1 181 ? 10.482 -14.731 -2.566 1.00 98.19 181 GLU A N 1
ATOM 1380 C CA . GLU A 1 181 ? 9.726 -14.203 -3.710 1.00 98.19 181 GLU A CA 1
ATOM 1381 C C . GLU A 1 181 ? 10.460 -13.032 -4.384 1.00 98.19 181 GLU A C 1
ATOM 1383 O O . GLU A 1 181 ? 10.631 -12.991 -5.601 1.00 98.19 181 GLU A O 1
ATOM 1388 N N . ARG A 1 182 ? 11.015 -12.105 -3.595 1.00 98.06 182 ARG A N 1
ATOM 1389 C CA . ARG A 1 182 ? 11.838 -11.006 -4.123 1.00 98.06 182 ARG A CA 1
ATOM 1390 C C . ARG A 1 182 ? 13.091 -11.482 -4.834 1.00 98.06 182 ARG A C 1
ATOM 1392 O O . ARG A 1 182 ? 13.485 -10.873 -5.825 1.00 98.06 182 ARG A O 1
ATOM 1399 N N . MET A 1 183 ? 13.745 -12.518 -4.319 1.00 97.62 183 MET A N 1
ATOM 1400 C CA . MET A 1 183 ? 14.951 -13.065 -4.937 1.00 97.62 183 MET A CA 1
ATOM 1401 C C . MET A 1 183 ? 14.643 -13.767 -6.260 1.00 97.62 183 MET A C 1
ATOM 1403 O O . MET A 1 183 ? 15.370 -13.538 -7.221 1.00 97.62 183 MET A O 1
ATOM 1407 N N . SER A 1 184 ? 13.569 -14.555 -6.316 1.00 97.31 184 SER A N 1
ATOM 1408 C CA . SER A 1 184 ? 13.153 -15.283 -7.523 1.00 97.31 184 SER A CA 1
ATOM 1409 C C . SER A 1 184 ? 12.590 -14.367 -8.613 1.00 97.31 184 SER A C 1
ATOM 1411 O O . SER A 1 184 ? 12.888 -14.560 -9.787 1.00 97.31 184 SER A O 1
ATOM 1413 N N . ALA A 1 185 ? 11.845 -13.320 -8.249 1.00 96.94 185 ALA A N 1
ATOM 1414 C CA . ALA A 1 185 ? 11.282 -12.376 -9.214 1.00 96.94 185 ALA A CA 1
ATOM 1415 C C . ALA A 1 185 ? 12.320 -11.404 -9.806 1.00 96.94 185 ALA A C 1
ATOM 1417 O O . ALA A 1 185 ? 12.122 -10.856 -10.896 1.00 96.94 185 ALA A O 1
ATOM 1418 N N . ARG A 1 186 ? 13.421 -11.132 -9.092 1.00 96.88 186 ARG A N 1
ATOM 1419 C CA . ARG A 1 186 ? 14.389 -10.093 -9.469 1.00 96.88 186 ARG A CA 1
ATOM 1420 C C . ARG A 1 186 ? 15.153 -10.463 -10.740 1.00 96.88 186 ARG A C 1
ATOM 1422 O O . ARG A 1 186 ? 15.992 -11.355 -10.742 1.00 96.88 186 ARG A O 1
ATOM 1429 N N . GLY A 1 187 ? 14.978 -9.644 -11.772 1.00 93.81 187 GLY A N 1
ATOM 1430 C CA . GLY A 1 187 ? 15.558 -9.858 -13.094 1.00 93.81 187 GLY A CA 1
ATOM 1431 C C . GLY A 1 187 ? 14.800 -10.892 -13.923 1.00 93.81 187 GLY A C 1
ATOM 1432 O O . GLY A 1 187 ? 15.300 -11.250 -14.977 1.00 93.81 187 GLY A O 1
ATOM 1433 N N . VAL A 1 188 ? 13.637 -11.355 -13.452 1.00 94.00 188 VAL A N 1
ATOM 1434 C CA . VAL A 1 188 ? 12.762 -12.295 -14.164 1.00 94.00 188 VAL A CA 1
ATOM 1435 C C . VAL A 1 188 ? 11.425 -11.614 -14.449 1.00 94.00 188 VAL A C 1
ATOM 1437 O O . VAL A 1 188 ? 11.142 -11.266 -15.585 1.00 94.00 188 VAL A O 1
ATOM 1440 N N . THR A 1 189 ? 10.642 -11.329 -13.406 1.00 95.19 189 THR A N 1
ATOM 1441 C CA . THR A 1 189 ? 9.324 -10.670 -13.505 1.00 95.19 189 THR A CA 1
ATOM 1442 C C . THR A 1 189 ? 9.301 -9.278 -12.874 1.00 95.19 189 THR A C 1
ATOM 1444 O O . THR A 1 189 ? 8.333 -8.535 -13.020 1.00 95.19 189 THR A O 1
ATOM 1447 N N . ARG A 1 190 ? 10.360 -8.901 -12.148 1.00 97.25 190 ARG A N 1
ATOM 1448 C CA . ARG A 1 190 ? 10.517 -7.593 -11.499 1.00 97.25 190 ARG A CA 1
ATOM 1449 C C . ARG A 1 190 ? 11.934 -7.062 -11.663 1.00 97.25 190 ARG A C 1
ATOM 1451 O O . ARG A 1 190 ? 12.914 -7.801 -11.646 1.00 97.25 190 ARG A O 1
ATOM 1458 N N . ILE A 1 191 ? 12.069 -5.747 -11.727 1.00 97.62 191 ILE A N 1
ATOM 1459 C CA . ILE A 1 191 ? 13.349 -5.048 -11.825 1.00 97.62 191 ILE A CA 1
ATOM 1460 C C . ILE A 1 191 ? 13.959 -4.869 -10.422 1.00 97.62 191 ILE A C 1
ATOM 1462 O O . ILE A 1 191 ? 13.271 -4.594 -9.443 1.00 97.62 191 ILE A O 1
ATOM 1466 N N . SER A 1 192 ? 15.282 -4.974 -10.303 1.00 97.12 192 SER A N 1
ATOM 1467 C CA . SER A 1 192 ? 15.986 -4.755 -9.031 1.00 97.12 192 SER A CA 1
ATOM 1468 C C . SER A 1 192 ? 15.802 -3.337 -8.465 1.00 97.12 192 SER A C 1
ATOM 1470 O O . SER A 1 192 ? 16.143 -2.338 -9.112 1.00 97.12 192 SER A O 1
ATOM 1472 N N . SER A 1 193 ? 15.367 -3.248 -7.205 1.00 96.75 193 SER A N 1
ATOM 1473 C CA . SER A 1 193 ? 15.208 -2.004 -6.446 1.00 96.75 193 SER A CA 1
ATOM 1474 C C . SER A 1 193 ? 16.515 -1.456 -5.864 1.00 96.75 193 SER A C 1
ATOM 1476 O O . SER A 1 193 ? 16.518 -0.341 -5.346 1.00 96.75 193 SER A O 1
ATOM 1478 N N . ALA A 1 194 ? 17.626 -2.203 -5.923 1.00 94.12 194 ALA A N 1
ATOM 1479 C CA . ALA A 1 194 ? 18.864 -1.894 -5.190 1.00 94.12 194 ALA A CA 1
ATOM 1480 C C . ALA A 1 194 ? 19.475 -0.520 -5.523 1.00 94.12 194 ALA A C 1
ATOM 1482 O O . ALA A 1 194 ? 20.122 0.091 -4.680 1.00 94.12 194 ALA A O 1
ATOM 1483 N N . VAL A 1 195 ? 19.275 -0.043 -6.754 1.00 94.69 195 VAL A N 1
ATOM 1484 C CA . VAL A 1 195 ? 19.659 1.309 -7.202 1.00 94.69 195 VAL A CA 1
ATOM 1485 C C . VAL A 1 195 ? 18.462 2.089 -7.742 1.00 94.69 195 VAL A C 1
ATOM 1487 O O . VAL A 1 195 ? 18.644 3.049 -8.478 1.00 94.69 195 VAL A O 1
ATOM 1490 N N . LYS A 1 196 ? 17.237 1.667 -7.397 1.00 96.12 196 LYS A N 1
ATOM 1491 C CA . LYS A 1 196 ? 15.977 2.224 -7.919 1.00 96.12 196 LYS A CA 1
ATOM 1492 C C . LYS A 1 196 ? 15.914 2.234 -9.454 1.00 96.12 196 LYS A C 1
ATOM 1494 O O . LYS A 1 196 ? 15.454 3.193 -10.060 1.00 96.12 196 LYS A O 1
ATOM 1499 N N . THR A 1 197 ? 16.365 1.142 -10.072 1.00 96.81 197 THR A N 1
ATOM 1500 C CA . THR A 1 197 ? 16.453 0.966 -11.533 1.00 96.81 197 THR A CA 1
ATOM 1501 C C . THR A 1 197 ? 15.187 1.394 -12.303 1.00 96.81 197 THR A C 1
ATOM 1503 O O . THR A 1 197 ? 15.347 2.068 -13.315 1.00 96.81 197 THR A O 1
ATOM 1506 N N . PRO A 1 198 ? 13.944 1.107 -11.849 1.00 97.44 198 PRO A N 1
ATOM 1507 C CA . PRO A 1 198 ? 12.739 1.533 -12.579 1.00 97.44 198 PRO A CA 1
ATOM 1508 C C . PRO A 1 198 ? 12.597 3.044 -12.791 1.00 97.44 198 PRO A C 1
ATOM 1510 O O . PRO A 1 198 ? 11.890 3.480 -13.696 1.00 97.44 198 PRO A O 1
ATOM 1513 N N . LEU A 1 199 ? 13.251 3.858 -11.959 1.00 97.06 199 LEU A N 1
ATOM 1514 C CA . LEU A 1 199 ? 13.175 5.315 -12.062 1.00 97.06 199 LEU A CA 1
ATOM 1515 C C . LEU A 1 199 ? 13.934 5.872 -13.272 1.00 97.06 199 LEU A C 1
ATOM 1517 O O . LEU A 1 199 ? 13.722 7.026 -13.616 1.00 97.06 199 LEU A O 1
ATOM 1521 N N . TYR A 1 200 ? 14.781 5.060 -13.906 1.00 96.25 200 TYR A N 1
ATOM 1522 C CA . TYR A 1 200 ? 15.586 5.448 -15.065 1.00 96.25 200 TYR A CA 1
ATOM 1523 C C . TYR A 1 200 ? 14.940 5.081 -16.406 1.00 96.25 200 TYR A C 1
ATOM 1525 O O . TYR A 1 200 ? 15.491 5.374 -17.457 1.00 96.25 200 TYR A O 1
ATOM 1533 N N . LEU A 1 201 ? 13.776 4.431 -16.403 1.00 96.19 201 LEU A N 1
ATOM 1534 C CA . LEU A 1 201 ? 13.036 4.214 -17.646 1.00 96.19 201 LEU A CA 1
ATOM 1535 C C . LEU A 1 201 ? 12.602 5.574 -18.227 1.00 96.19 201 LEU A C 1
ATOM 1537 O O . LEU A 1 201 ? 12.057 6.414 -17.512 1.00 96.19 201 LEU A O 1
ATOM 1541 N N . GLY A 1 202 ? 12.855 5.802 -19.507 1.00 93.69 202 GLY A N 1
ATOM 1542 C CA . GLY A 1 202 ? 12.640 7.071 -20.199 1.00 93.69 202 GLY A CA 1
ATOM 1543 C C . GLY A 1 202 ? 13.681 8.159 -19.912 1.00 93.69 202 GLY A C 1
ATOM 1544 O O . GLY A 1 202 ? 13.463 9.291 -20.328 1.00 93.69 202 GLY A O 1
ATOM 1545 N N . SER A 1 203 ? 14.778 7.873 -19.197 1.00 89.88 203 SER A N 1
ATOM 1546 C CA . SER A 1 203 ? 15.866 8.847 -19.015 1.00 89.88 203 SER A CA 1
ATOM 1547 C C . SER A 1 203 ? 16.976 8.648 -20.042 1.00 89.88 203 SER A C 1
ATOM 1549 O O . SER A 1 203 ? 17.360 7.506 -20.299 1.00 89.88 203 SER A O 1
ATOM 1551 N N . GLU A 1 204 ? 17.567 9.747 -20.516 1.00 79.88 204 GLU A N 1
ATOM 1552 C CA . GLU A 1 204 ? 18.832 9.709 -21.255 1.00 79.88 204 GLU A CA 1
ATOM 1553 C C . GLU A 1 204 ? 19.946 9.077 -20.399 1.00 79.88 204 GLU A C 1
ATOM 1555 O O . GLU A 1 204 ? 19.898 9.091 -19.164 1.00 79.88 204 GLU A O 1
ATOM 1560 N N . GLN A 1 205 ? 20.913 8.445 -21.067 1.00 71.31 205 GLN A N 1
ATOM 1561 C CA . GLN A 1 205 ? 21.895 7.532 -20.480 1.00 71.31 205 GLN A CA 1
ATOM 1562 C C . GLN A 1 205 ? 22.461 7.983 -19.124 1.00 71.31 205 GLN A C 1
ATOM 1564 O O . GLN A 1 205 ? 22.985 9.079 -18.952 1.00 71.31 205 GLN A O 1
ATOM 1569 N N . VAL A 1 206 ? 22.438 7.070 -18.151 1.00 71.50 206 VAL A N 1
ATOM 1570 C CA . VAL A 1 206 ? 23.024 7.307 -16.829 1.00 71.50 206 VAL A CA 1
ATOM 1571 C C . VAL A 1 206 ? 24.507 6.951 -16.871 1.00 71.50 206 VAL A C 1
ATOM 1573 O O . VAL A 1 206 ? 24.879 5.814 -17.191 1.00 71.50 206 VAL A O 1
ATOM 1576 N N . GLU A 1 207 ? 25.363 7.896 -16.498 1.00 80.50 207 GLU A N 1
ATOM 1577 C CA . GLU A 1 207 ? 26.810 7.694 -16.459 1.00 80.50 207 GLU A CA 1
ATOM 1578 C C . GLU A 1 207 ? 27.306 7.065 -15.138 1.00 80.50 207 GLU A C 1
ATOM 1580 O O . GLU A 1 207 ? 26.577 6.845 -14.160 1.00 80.50 207 GLU A O 1
ATOM 1585 N N . GLY A 1 208 ? 28.592 6.714 -15.108 1.00 86.25 208 GLY A N 1
ATOM 1586 C CA . GLY A 1 208 ? 29.280 6.270 -13.897 1.00 86.25 208 GLY A CA 1
ATOM 1587 C C . GLY A 1 208 ? 28.894 4.873 -13.383 1.00 86.25 208 GLY A C 1
ATOM 1588 O O . GLY A 1 208 ? 28.426 3.986 -14.104 1.00 86.25 208 GLY A O 1
ATOM 1589 N N . ARG A 1 209 ? 29.172 4.621 -12.093 1.00 84.56 209 ARG A N 1
ATOM 1590 C CA . ARG A 1 209 ? 28.932 3.308 -11.452 1.00 84.56 209 ARG A CA 1
ATOM 1591 C C . ARG A 1 209 ? 27.443 2.965 -11.380 1.00 84.56 209 ARG A C 1
ATOM 1593 O O . ARG A 1 209 ? 27.082 1.806 -11.581 1.00 84.56 209 ARG A O 1
ATOM 1600 N N . THR A 1 210 ? 26.595 3.954 -11.101 1.00 88.12 210 THR A N 1
ATOM 1601 C CA . THR A 1 210 ? 25.140 3.774 -11.017 1.00 88.12 210 THR A CA 1
ATOM 1602 C C . THR A 1 210 ? 24.570 3.383 -12.371 1.00 88.12 210 THR A C 1
ATOM 1604 O O . THR A 1 210 ? 23.871 2.376 -12.452 1.00 88.12 210 THR A O 1
ATOM 1607 N N . GLY A 1 211 ? 24.971 4.068 -13.444 1.00 90.06 211 GLY A N 1
ATOM 1608 C CA . GLY A 1 211 ? 24.534 3.746 -14.797 1.00 90.06 211 GLY A CA 1
ATOM 1609 C C . GLY A 1 211 ? 24.875 2.334 -15.257 1.00 90.06 211 GLY A C 1
ATOM 1610 O O . GLY A 1 211 ? 24.020 1.624 -15.784 1.00 90.06 211 GLY A O 1
ATOM 1611 N N . ARG A 1 212 ? 26.093 1.861 -14.959 1.00 90.88 212 ARG A N 1
ATOM 1612 C CA . ARG A 1 212 ? 26.481 0.464 -15.229 1.00 90.88 212 ARG A CA 1
ATOM 1613 C C . ARG A 1 212 ? 25.599 -0.549 -14.493 1.00 90.88 212 ARG A C 1
ATOM 1615 O O . ARG A 1 212 ? 25.283 -1.599 -15.047 1.00 90.88 212 ARG A O 1
ATOM 1622 N N . ARG A 1 213 ? 25.203 -0.259 -13.246 1.00 93.31 213 ARG A N 1
ATOM 1623 C CA . ARG A 1 213 ? 24.295 -1.127 -12.472 1.00 93.31 213 ARG A CA 1
ATOM 1624 C C . ARG A 1 213 ? 22.869 -1.083 -13.015 1.00 93.31 213 ARG A C 1
ATOM 1626 O O . ARG A 1 213 ? 22.238 -2.131 -13.065 1.00 93.31 213 ARG A O 1
ATOM 1633 N N . VAL A 1 214 ? 22.389 0.093 -13.421 1.00 94.62 214 VAL A N 1
ATOM 1634 C CA . VAL A 1 214 ? 21.068 0.270 -14.040 1.00 94.62 214 VAL A CA 1
ATOM 1635 C C . VAL A 1 214 ? 20.980 -0.553 -15.321 1.00 94.62 214 VAL A C 1
ATOM 1637 O O . VAL A 1 214 ? 20.144 -1.447 -15.387 1.00 94.62 214 VAL A O 1
ATOM 1640 N N . ARG A 1 215 ? 21.913 -0.363 -16.264 1.00 93.38 215 ARG A N 1
ATOM 1641 C CA . ARG A 1 215 ? 21.962 -1.121 -17.527 1.00 93.38 215 ARG A CA 1
ATOM 1642 C C . ARG A 1 215 ? 22.007 -2.631 -17.308 1.00 93.38 215 ARG A C 1
ATOM 1644 O O . ARG A 1 215 ? 21.214 -3.357 -17.885 1.00 93.38 215 ARG A O 1
ATOM 1651 N N . ARG A 1 216 ? 22.855 -3.106 -16.389 1.00 94.06 216 ARG A N 1
ATOM 1652 C CA . ARG A 1 216 ? 22.917 -4.536 -16.034 1.00 94.06 216 ARG A CA 1
ATOM 1653 C C . ARG A 1 216 ? 21.597 -5.074 -15.472 1.00 94.06 216 ARG A C 1
ATOM 1655 O O . ARG A 1 216 ? 21.266 -6.234 -15.685 1.00 94.06 216 ARG A O 1
ATOM 1662 N N . ASN A 1 217 ? 20.885 -4.282 -14.673 1.00 95.38 217 ASN A N 1
ATOM 1663 C CA . ASN A 1 217 ? 19.607 -4.706 -14.104 1.00 95.38 217 ASN A CA 1
ATOM 1664 C C . ASN A 1 217 ? 18.492 -4.720 -15.159 1.00 95.38 217 ASN A C 1
ATOM 1666 O O . ASN A 1 217 ? 17.625 -5.583 -15.075 1.00 95.38 217 ASN A O 1
ATOM 1670 N N . LEU A 1 218 ? 18.513 -3.775 -16.103 1.00 95.12 218 LEU A N 1
ATOM 1671 C CA . LEU A 1 218 ? 17.550 -3.677 -17.200 1.00 95.12 218 LEU A CA 1
ATOM 1672 C C . LEU A 1 218 ? 17.752 -4.793 -18.236 1.00 95.12 218 LEU A C 1
ATOM 1674 O O . LEU A 1 218 ? 16.793 -5.484 -18.567 1.00 95.12 218 LEU A O 1
ATOM 1678 N N . SER A 1 219 ? 18.995 -5.078 -18.634 1.00 93.44 219 SER A N 1
ATOM 1679 C CA . SER A 1 219 ? 19.277 -6.129 -19.624 1.00 93.44 219 SER A CA 1
ATOM 1680 C C . SER A 1 219 ? 18.840 -7.524 -19.159 1.00 93.44 219 SER A C 1
ATOM 1682 O O . SER A 1 219 ? 18.372 -8.341 -19.952 1.00 93.44 219 SER A O 1
ATOM 1684 N N . ARG A 1 220 ? 18.899 -7.789 -17.844 1.00 92.94 220 ARG A N 1
ATOM 1685 C CA . ARG A 1 220 ? 18.381 -9.033 -17.245 1.00 92.94 220 ARG A CA 1
ATOM 1686 C C . ARG A 1 220 ? 16.897 -9.254 -17.515 1.00 92.94 220 ARG A C 1
ATOM 1688 O O . ARG A 1 220 ? 16.504 -10.398 -17.675 1.00 92.94 220 ARG A O 1
ATOM 1695 N N . ILE A 1 221 ? 16.104 -8.184 -17.583 1.00 92.88 221 ILE A N 1
ATOM 1696 C CA . ILE A 1 221 ? 14.670 -8.268 -17.877 1.00 92.88 221 ILE A CA 1
ATOM 1697 C C . ILE A 1 221 ? 14.351 -7.984 -19.353 1.00 92.88 221 ILE A C 1
ATOM 1699 O O . ILE A 1 221 ? 13.186 -7.929 -19.712 1.00 92.88 221 ILE A O 1
ATOM 1703 N N . GLY A 1 222 ? 15.365 -7.834 -20.216 1.00 91.81 222 GLY A N 1
ATOM 1704 C CA . GLY A 1 222 ? 15.181 -7.606 -21.656 1.00 91.81 222 GLY A CA 1
ATOM 1705 C C . GLY A 1 222 ? 14.948 -6.154 -22.052 1.00 91.81 222 GLY A C 1
ATOM 1706 O O . GLY A 1 222 ? 14.299 -5.906 -23.055 1.00 91.81 222 GLY A O 1
ATOM 1707 N N . ILE A 1 223 ? 15.450 -5.205 -21.261 1.00 93.69 223 ILE A N 1
ATOM 1708 C CA . ILE A 1 223 ? 15.441 -3.782 -21.609 1.00 93.69 223 ILE A CA 1
ATOM 1709 C C . ILE A 1 223 ? 16.890 -3.364 -21.860 1.00 93.69 223 ILE A C 1
ATOM 1711 O O . ILE A 1 223 ? 17.672 -3.238 -20.912 1.00 93.69 223 ILE A O 1
ATOM 1715 N N . ASP A 1 224 ? 17.254 -3.170 -23.123 1.00 91.38 224 ASP A N 1
ATOM 1716 C CA . ASP A 1 224 ? 18.635 -2.850 -23.505 1.00 91.38 224 ASP A CA 1
ATOM 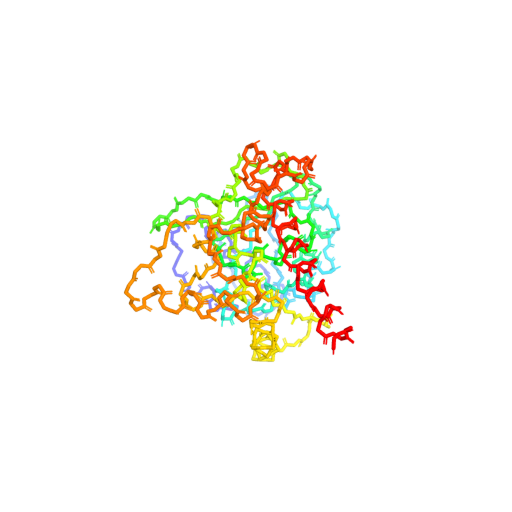1717 C C . ASP A 1 224 ? 18.942 -1.357 -23.371 1.00 91.38 224 ASP A C 1
ATOM 1719 O O . ASP A 1 224 ? 20.014 -0.977 -22.884 1.00 91.38 224 ASP A O 1
ATOM 1723 N N . ASP A 1 225 ? 17.969 -0.513 -23.716 1.00 91.62 225 ASP A N 1
ATOM 1724 C CA . ASP A 1 225 ? 18.057 0.937 -23.604 1.00 91.62 225 ASP A CA 1
ATOM 1725 C C . ASP A 1 225 ? 16.967 1.487 -22.662 1.00 91.62 225 ASP A C 1
ATOM 1727 O O . ASP A 1 225 ? 15.777 1.267 -22.905 1.00 91.62 225 ASP A O 1
ATOM 1731 N N . PRO A 1 226 ? 17.324 2.226 -21.590 1.00 93.06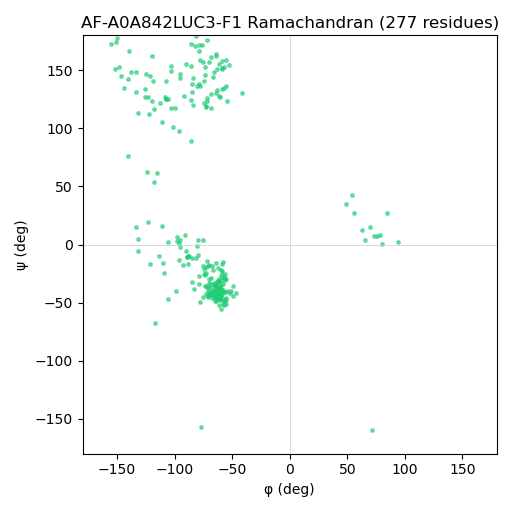 226 PRO A N 1
ATOM 1732 C CA . PRO A 1 226 ? 16.348 2.925 -20.763 1.00 93.06 226 PRO A CA 1
ATOM 1733 C C . PRO A 1 226 ? 15.453 3.902 -21.536 1.00 93.06 226 PRO A C 1
ATOM 1735 O O . PRO A 1 226 ? 14.349 4.156 -21.068 1.00 93.06 226 PRO A O 1
ATOM 1738 N N . SER A 1 227 ? 15.889 4.439 -22.680 1.00 93.69 227 SER A N 1
ATOM 1739 C CA . SER A 1 227 ? 15.073 5.279 -23.576 1.00 93.69 227 SER A CA 1
ATOM 1740 C C . SER A 1 227 ? 14.473 4.522 -24.767 1.00 93.69 227 SER A C 1
ATOM 1742 O O . SER A 1 227 ? 13.802 5.129 -25.600 1.00 93.69 227 SER A O 1
ATOM 1744 N N . GLY A 1 228 ? 14.688 3.207 -24.841 1.00 94.06 228 GLY A N 1
ATOM 1745 C CA . GLY A 1 228 ? 14.269 2.377 -25.962 1.00 94.06 228 GLY A CA 1
ATOM 1746 C C . GLY A 1 228 ? 12.768 2.060 -25.979 1.00 94.06 228 GLY A C 1
ATOM 1747 O O . GLY A 1 228 ? 12.055 2.325 -25.001 1.00 94.06 228 GLY A O 1
ATOM 1748 N N . PRO A 1 229 ? 12.273 1.451 -27.072 1.00 94.81 229 PRO A N 1
ATOM 1749 C CA . PRO A 1 229 ? 10.856 1.143 -27.265 1.00 94.81 229 PRO A CA 1
ATOM 1750 C C . PRO A 1 229 ? 10.222 0.351 -26.114 1.00 94.81 229 PRO A C 1
ATOM 1752 O O . PRO A 1 229 ? 9.110 0.667 -25.694 1.00 94.81 229 PRO A O 1
ATOM 1755 N N . GLU A 1 230 ? 10.933 -0.626 -25.551 1.00 95.31 230 GLU A N 1
ATOM 1756 C CA . GLU A 1 230 ? 10.476 -1.458 -24.433 1.00 95.31 230 GLU A CA 1
ATOM 1757 C C . GLU A 1 230 ? 10.252 -0.623 -23.169 1.00 95.31 230 GLU A C 1
ATOM 1759 O O . GLU A 1 230 ? 9.221 -0.727 -22.497 1.00 95.31 230 GLU A O 1
ATOM 1764 N N . ALA A 1 231 ? 11.212 0.248 -22.853 1.00 96.00 231 ALA A N 1
ATOM 1765 C CA . ALA A 1 231 ? 11.137 1.121 -21.693 1.00 96.00 231 ALA A CA 1
ATOM 1766 C C . ALA A 1 231 ? 9.988 2.127 -21.830 1.00 96.00 231 ALA A C 1
ATOM 1768 O O . ALA A 1 231 ? 9.207 2.289 -20.887 1.00 96.00 231 ALA A O 1
ATOM 1769 N N . LEU A 1 232 ? 9.857 2.757 -23.005 1.00 96.69 232 LEU A N 1
ATOM 1770 C CA . LEU A 1 232 ? 8.774 3.694 -23.309 1.00 96.69 232 LEU A CA 1
ATOM 1771 C C . LEU A 1 232 ? 7.413 2.996 -23.273 1.00 96.69 232 LEU A C 1
ATOM 1773 O O . LEU A 1 232 ? 6.470 3.536 -22.695 1.00 96.69 232 LEU A O 1
ATOM 1777 N N . TYR A 1 233 ? 7.312 1.776 -23.807 1.00 96.94 233 TYR A N 1
ATOM 1778 C CA . TYR A 1 233 ? 6.104 0.959 -23.732 1.00 96.94 233 TYR A CA 1
ATOM 1779 C C . TYR A 1 233 ? 5.675 0.719 -22.285 1.00 96.94 233 TYR A C 1
ATOM 1781 O O . TYR A 1 233 ? 4.516 0.979 -21.952 1.00 96.94 233 TYR A O 1
ATOM 1789 N N . ILE A 1 234 ? 6.594 0.302 -21.410 1.00 97.69 234 ILE A N 1
ATOM 1790 C CA . ILE A 1 234 ? 6.294 0.015 -20.002 1.00 97.69 234 ILE A CA 1
ATOM 1791 C C . ILE A 1 234 ? 5.756 1.252 -19.279 1.00 97.69 234 ILE A C 1
ATOM 1793 O O . ILE A 1 234 ? 4.751 1.143 -18.582 1.00 97.69 234 ILE A O 1
ATOM 1797 N N . ILE A 1 235 ? 6.401 2.415 -19.425 1.00 97.81 235 ILE A N 1
ATOM 1798 C CA . ILE A 1 235 ? 6.058 3.623 -18.649 1.00 97.81 235 ILE A CA 1
ATOM 1799 C C . ILE A 1 235 ? 4.963 4.480 -19.286 1.00 97.81 235 ILE A C 1
ATOM 1801 O O . ILE A 1 235 ? 4.449 5.387 -18.635 1.00 97.81 235 ILE A O 1
ATOM 1805 N N . CYS A 1 236 ? 4.581 4.195 -20.532 1.00 97.69 236 CYS A N 1
ATOM 1806 C CA . CYS A 1 236 ? 3.578 4.959 -21.269 1.00 97.69 236 CYS A CA 1
ATOM 1807 C C . CYS A 1 236 ? 2.262 5.214 -20.504 1.00 97.69 236 CYS A C 1
ATOM 1809 O O . CYS A 1 236 ? 1.721 6.307 -20.665 1.00 97.69 236 CYS A O 1
ATOM 1811 N N . PRO A 1 237 ? 1.728 4.306 -19.654 1.00 97.56 237 PRO A N 1
ATOM 1812 C CA . PRO A 1 237 ? 0.528 4.586 -18.856 1.00 97.56 237 PRO A CA 1
ATOM 1813 C C . PRO A 1 237 ? 0.644 5.785 -17.904 1.00 97.56 237 PRO A C 1
ATOM 1815 O O . PRO A 1 237 ? -0.373 6.253 -17.406 1.00 97.56 237 PRO A O 1
ATOM 1818 N N . GLN A 1 238 ? 1.855 6.261 -17.608 1.00 96.12 238 GLN A N 1
ATOM 1819 C CA . GLN A 1 238 ? 2.081 7.434 -16.759 1.00 96.12 238 GLN A CA 1
ATOM 1820 C C . GLN A 1 238 ? 2.140 8.756 -17.523 1.00 96.12 238 GLN A C 1
ATOM 1822 O O . GLN A 1 238 ? 2.267 9.799 -16.890 1.00 96.12 238 GLN A O 1
ATOM 1827 N N . MET A 1 239 ? 2.095 8.710 -18.852 1.00 95.06 239 MET A N 1
ATOM 1828 C CA . MET A 1 239 ? 2.204 9.889 -19.702 1.00 95.06 239 MET A CA 1
ATOM 1829 C C . MET A 1 239 ? 0.819 10.404 -20.088 1.00 95.06 239 MET A C 1
ATOM 1831 O O . MET A 1 239 ? -0.099 9.606 -20.298 1.00 95.06 239 MET A O 1
ATOM 1835 N N . ASP A 1 240 ? 0.708 11.725 -20.235 1.00 92.94 240 ASP A N 1
ATOM 1836 C CA . ASP A 1 240 ? -0.519 12.386 -20.698 1.00 92.94 240 ASP A CA 1
ATOM 1837 C C . ASP A 1 240 ? -0.853 11.992 -22.146 1.00 92.94 240 ASP A C 1
ATOM 1839 O O . ASP A 1 240 ? -2.015 11.785 -22.490 1.00 92.94 240 ASP A O 1
ATOM 1843 N N . GLU A 1 241 ? 0.178 11.794 -22.971 1.00 94.50 241 GLU A N 1
ATOM 1844 C CA . GLU A 1 241 ? 0.066 11.365 -24.365 1.00 94.50 241 GLU A CA 1
ATOM 1845 C C . GLU A 1 241 ? 0.775 10.027 -24.618 1.00 94.50 241 GLU A C 1
ATOM 1847 O O . GLU A 1 241 ? 1.613 9.556 -23.841 1.00 94.50 241 GLU A O 1
ATOM 1852 N N . CYS A 1 242 ? 0.430 9.371 -25.728 1.00 95.69 242 CYS A N 1
ATOM 1853 C CA . CYS A 1 242 ? 1.037 8.097 -26.084 1.00 95.69 242 CYS A CA 1
ATOM 1854 C C . CYS A 1 242 ? 2.484 8.280 -26.568 1.00 95.69 242 CYS A C 1
ATOM 1856 O O . CYS A 1 242 ? 2.722 8.886 -27.604 1.00 95.69 242 CYS A O 1
ATOM 1858 N N . ILE A 1 243 ? 3.439 7.663 -25.868 1.00 94.94 243 ILE A N 1
ATOM 1859 C CA . ILE A 1 243 ? 4.877 7.711 -26.202 1.00 94.94 243 ILE A CA 1
ATOM 1860 C C . ILE A 1 243 ? 5.420 6.409 -26.810 1.00 94.94 243 ILE A C 1
ATOM 1862 O O . ILE A 1 243 ? 6.616 6.283 -27.040 1.00 94.94 243 ILE A O 1
ATOM 1866 N N . CYS A 1 244 ? 4.561 5.406 -27.016 1.00 93.94 244 CYS A N 1
ATOM 1867 C CA . CYS A 1 244 ? 4.965 4.084 -27.520 1.00 93.94 244 CYS A CA 1
ATOM 1868 C C . CYS A 1 244 ? 4.101 3.564 -28.679 1.00 93.94 244 CYS A C 1
ATOM 1870 O O . CYS A 1 244 ? 4.248 2.415 -29.076 1.00 93.94 244 CYS A O 1
ATOM 1872 N N . GLY A 1 245 ? 3.151 4.362 -29.179 1.00 92.31 245 GLY A N 1
ATOM 1873 C CA . GLY A 1 245 ? 2.258 3.963 -30.276 1.00 92.31 245 GLY A CA 1
ATOM 1874 C C . GLY A 1 245 ? 1.158 2.951 -29.918 1.00 92.31 245 GLY A C 1
ATOM 1875 O O . GLY A 1 245 ? 0.460 2.486 -30.808 1.00 92.31 245 GLY A O 1
ATOM 1876 N N . CYS A 1 246 ? 0.960 2.607 -28.638 1.00 91.94 246 CYS A N 1
ATOM 1877 C CA . CYS A 1 246 ? -0.001 1.565 -28.229 1.00 91.94 246 CYS A CA 1
ATOM 1878 C C . CYS A 1 246 ? -1.494 1.908 -28.400 1.00 91.94 246 CYS A C 1
ATOM 1880 O O . CYS A 1 246 ? -2.316 1.006 -28.305 1.00 91.94 246 CYS A O 1
ATOM 1882 N N . GLY A 1 247 ? -1.865 3.186 -28.543 1.00 89.81 247 GLY A N 1
ATOM 1883 C CA . GLY A 1 247 ? -3.268 3.609 -28.686 1.00 89.81 247 GLY A CA 1
ATOM 1884 C C . GLY A 1 247 ? -4.195 3.365 -27.479 1.00 89.81 247 GLY A C 1
ATOM 1885 O O . GLY A 1 247 ? -5.381 3.641 -27.584 1.00 89.81 247 GLY A O 1
ATOM 1886 N N . GLU A 1 248 ? -3.697 2.859 -26.341 1.00 93.69 248 GLU A N 1
ATOM 1887 C CA . GLU A 1 248 ? -4.533 2.591 -25.154 1.00 93.69 248 GLU A CA 1
ATOM 1888 C C . GLU A 1 248 ? -5.036 3.876 -24.463 1.00 93.69 248 GLU A C 1
ATOM 1890 O O . GLU A 1 248 ? -4.382 4.924 -24.515 1.00 93.69 248 GLU A O 1
ATOM 1895 N N . ASP A 1 249 ? -6.131 3.779 -23.711 1.00 93.75 249 ASP A N 1
ATOM 1896 C CA . ASP A 1 249 ? -6.589 4.865 -22.839 1.00 93.75 249 ASP A CA 1
ATOM 1897 C C . ASP A 1 249 ? -5.601 5.135 -21.693 1.00 93.75 249 ASP A C 1
ATOM 1899 O O . ASP A 1 249 ? -4.911 4.236 -21.197 1.00 93.75 249 ASP A O 1
ATOM 1903 N N . ARG A 1 250 ? -5.520 6.399 -21.257 1.00 94.38 250 ARG A N 1
ATOM 1904 C CA . ARG A 1 250 ? -4.626 6.814 -20.166 1.00 94.38 250 ARG A CA 1
ATOM 1905 C C . ARG A 1 250 ? -5.292 6.573 -18.807 1.00 94.38 250 ARG A C 1
ATOM 1907 O O . ARG A 1 250 ? -6.339 7.164 -18.535 1.00 94.38 250 ARG A O 1
ATOM 1914 N N . PRO A 1 251 ? -4.713 5.742 -17.918 1.00 95.88 251 PRO A N 1
ATOM 1915 C CA . PRO A 1 251 ? -5.355 5.450 -16.646 1.00 95.88 251 PRO A CA 1
ATOM 1916 C C . PRO A 1 251 ? -5.379 6.664 -15.708 1.00 95.88 251 PRO A C 1
ATOM 1918 O O . PRO A 1 251 ? -4.345 7.271 -15.412 1.00 95.88 251 PRO A O 1
ATOM 1921 N N . ALA A 1 252 ? -6.563 6.973 -15.178 1.00 93.75 252 ALA A N 1
ATOM 1922 C CA . ALA A 1 252 ? -6.778 8.146 -14.331 1.00 93.75 252 ALA A CA 1
ATOM 1923 C C . ALA A 1 252 ? -6.173 7.997 -12.922 1.00 93.75 252 ALA A C 1
ATOM 1925 O O . ALA A 1 252 ? -5.656 8.965 -12.357 1.00 93.75 252 ALA A O 1
ATOM 1926 N N . SER A 1 253 ? -6.192 6.790 -12.344 1.00 97.62 253 SER A N 1
ATOM 1927 C CA . SER A 1 253 ? -5.741 6.557 -10.967 1.00 97.62 253 SER A CA 1
ATOM 1928 C C . SER A 1 253 ? -4.352 5.914 -10.884 1.00 97.62 253 SER A C 1
ATOM 1930 O O . SER A 1 253 ? -3.932 5.164 -11.767 1.00 97.62 253 SER A O 1
ATOM 1932 N N . SER A 1 254 ? -3.639 6.157 -9.777 1.00 98.31 254 SER A N 1
ATOM 1933 C CA . SER A 1 254 ? -2.339 5.520 -9.518 1.00 98.31 254 SER A CA 1
ATOM 1934 C C . SER A 1 254 ? -2.426 3.998 -9.475 1.00 98.31 254 SER A C 1
ATOM 1936 O O . SER A 1 254 ? -1.503 3.322 -9.923 1.00 98.31 254 SER A O 1
ATOM 1938 N N . ARG A 1 255 ? -3.541 3.451 -8.972 1.00 98.56 255 ARG A N 1
ATOM 1939 C CA . ARG A 1 255 ? -3.814 2.009 -8.984 1.00 98.56 255 ARG A CA 1
ATOM 1940 C C . ARG A 1 255 ? -3.763 1.468 -10.412 1.00 98.56 255 ARG A C 1
ATOM 1942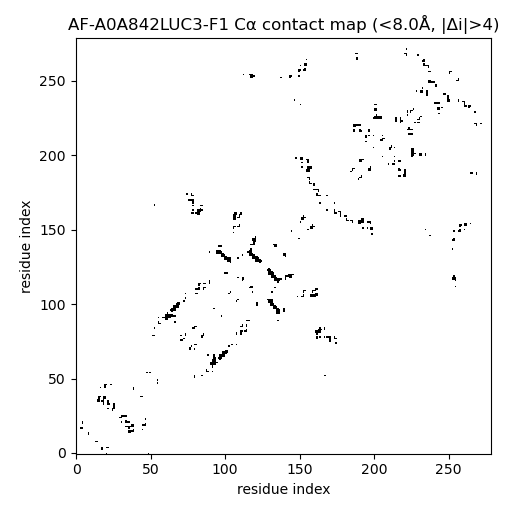 O O . ARG A 1 255 ? -3.026 0.524 -10.684 1.00 98.56 255 ARG A O 1
ATOM 1949 N N . ASP A 1 256 ? -4.500 2.099 -11.316 1.00 98.38 256 ASP A N 1
ATOM 1950 C CA . ASP A 1 256 ? -4.658 1.610 -12.685 1.00 98.38 256 ASP A CA 1
ATOM 1951 C C . ASP A 1 256 ? -3.363 1.774 -13.488 1.00 98.38 256 ASP A C 1
ATOM 1953 O O . ASP A 1 256 ? -2.982 0.879 -14.243 1.00 98.38 256 ASP A O 1
ATOM 1957 N N . ARG A 1 257 ? -2.610 2.860 -13.256 1.00 98.62 257 ARG A N 1
ATOM 1958 C CA . ARG A 1 257 ? -1.261 3.024 -13.823 1.00 98.62 257 ARG A CA 1
ATOM 1959 C C . ARG A 1 257 ? -0.305 1.940 -13.339 1.00 98.62 257 ARG A C 1
ATOM 1961 O O . ARG A 1 257 ? 0.410 1.356 -14.151 1.00 98.62 257 ARG A O 1
ATOM 1968 N N . VAL A 1 258 ? -0.312 1.622 -12.042 1.00 98.75 258 VAL A N 1
ATOM 1969 C CA . VAL A 1 258 ? 0.511 0.542 -11.473 1.00 98.75 258 VAL A CA 1
ATOM 1970 C C . VAL A 1 258 ? 0.162 -0.813 -12.090 1.00 98.75 258 VAL A C 1
ATOM 1972 O O . VAL A 1 258 ? 1.068 -1.558 -12.464 1.00 98.75 258 VAL A O 1
ATOM 1975 N N . ILE A 1 259 ? -1.130 -1.130 -12.215 1.00 98.56 259 ILE A N 1
ATOM 1976 C CA . ILE A 1 259 ? -1.600 -2.381 -12.824 1.00 98.56 259 ILE A CA 1
ATOM 1977 C C . ILE A 1 259 ? -1.193 -2.444 -14.300 1.00 98.56 259 ILE A C 1
ATOM 1979 O O . ILE A 1 259 ? -0.622 -3.446 -14.729 1.00 98.56 259 ILE A O 1
ATOM 1983 N N . SER A 1 260 ? -1.413 -1.366 -15.059 1.00 98.31 260 SER A N 1
ATOM 1984 C CA . SER A 1 260 ? -1.069 -1.308 -16.484 1.00 98.31 260 SER A CA 1
ATOM 1985 C C . SER A 1 260 ? 0.434 -1.483 -16.713 1.00 98.31 260 SER A C 1
ATOM 1987 O O . SER A 1 260 ? 0.834 -2.336 -17.502 1.00 98.31 260 SER A O 1
ATOM 1989 N N . MET A 1 261 ? 1.282 -0.774 -15.958 1.00 98.56 261 MET A N 1
ATOM 1990 C CA . MET A 1 261 ? 2.741 -0.934 -16.026 1.00 98.56 261 MET A CA 1
ATOM 1991 C C . MET A 1 261 ? 3.198 -2.359 -15.676 1.00 98.56 261 MET A C 1
ATOM 1993 O O . MET A 1 261 ? 4.097 -2.897 -16.322 1.00 98.56 261 MET A O 1
ATOM 1997 N N . ARG A 1 262 ? 2.580 -2.994 -14.668 1.00 98.00 262 ARG A N 1
ATOM 1998 C CA . ARG A 1 262 ? 2.894 -4.377 -14.274 1.00 98.00 262 ARG A CA 1
ATOM 1999 C C . ARG A 1 262 ? 2.536 -5.371 -15.381 1.00 98.00 262 ARG A C 1
ATOM 2001 O O . ARG A 1 262 ? 3.355 -6.231 -15.689 1.00 98.00 262 ARG A O 1
ATOM 2008 N N . ARG A 1 263 ? 1.349 -5.235 -15.987 1.00 97.75 263 ARG A N 1
ATOM 2009 C CA . ARG A 1 263 ? 0.919 -6.048 -17.138 1.00 97.75 263 ARG A CA 1
ATOM 2010 C C . ARG A 1 263 ? 1.902 -5.899 -18.298 1.00 97.75 263 ARG A C 1
ATOM 2012 O O . ARG A 1 263 ? 2.439 -6.893 -18.757 1.00 97.75 263 ARG A O 1
ATOM 2019 N N . ARG A 1 264 ? 2.218 -4.662 -18.687 1.00 97.44 264 ARG A N 1
ATOM 2020 C CA . ARG A 1 264 ? 3.124 -4.369 -19.810 1.00 97.44 264 ARG A CA 1
ATOM 2021 C C . ARG A 1 264 ? 4.526 -4.954 -19.620 1.00 97.44 264 ARG A C 1
ATOM 2023 O O . ARG A 1 264 ? 5.108 -5.469 -20.568 1.00 97.44 264 ARG A O 1
ATOM 2030 N N . LEU A 1 265 ? 5.061 -4.918 -18.395 1.00 97.19 265 LEU A N 1
ATOM 2031 C CA . LEU A 1 265 ? 6.325 -5.588 -18.079 1.00 97.19 265 LEU A CA 1
ATOM 2032 C C . LEU A 1 265 ? 6.226 -7.107 -18.294 1.00 97.19 265 LEU A C 1
ATOM 2034 O O . LEU A 1 265 ? 7.133 -7.703 -18.867 1.00 97.19 265 LEU A O 1
ATOM 2038 N N . MET A 1 266 ? 5.132 -7.728 -17.848 1.00 95.88 266 MET A N 1
ATOM 2039 C CA . MET A 1 266 ? 4.909 -9.167 -18.012 1.00 95.88 266 MET A CA 1
ATOM 2040 C C . MET A 1 266 ? 4.704 -9.568 -19.474 1.00 95.88 266 MET A C 1
ATOM 2042 O O . MET A 1 266 ? 5.255 -10.583 -19.888 1.00 95.88 266 MET A O 1
ATOM 2046 N N . ASP A 1 267 ? 3.973 -8.775 -20.258 1.00 94.06 267 ASP A N 1
ATOM 2047 C CA . ASP A 1 267 ? 3.769 -9.015 -21.691 1.00 94.06 267 ASP A CA 1
ATOM 2048 C C . ASP A 1 267 ? 5.118 -9.089 -22.419 1.00 94.06 267 ASP A C 1
ATOM 2050 O O . ASP A 1 267 ? 5.397 -10.049 -23.138 1.00 94.06 267 ASP A O 1
ATOM 2054 N N . MET A 1 268 ? 6.006 -8.129 -22.143 1.00 92.62 268 MET A N 1
ATOM 2055 C CA . MET A 1 268 ? 7.363 -8.089 -22.692 1.00 92.62 268 MET A CA 1
ATOM 2056 C C . MET A 1 268 ? 8.206 -9.299 -22.257 1.00 92.62 268 MET A C 1
ATOM 2058 O O . MET A 1 268 ? 8.861 -9.933 -23.086 1.00 92.62 268 MET A O 1
ATOM 2062 N N . VAL A 1 269 ? 8.173 -9.658 -20.968 1.00 90.62 269 VAL A N 1
ATOM 2063 C CA . VAL A 1 269 ? 8.901 -10.828 -20.450 1.00 90.62 269 VAL A CA 1
ATOM 2064 C C . VAL A 1 269 ? 8.404 -12.120 -21.108 1.00 90.62 269 VAL A C 1
ATOM 2066 O O . VAL A 1 269 ? 9.220 -12.952 -21.505 1.00 90.62 269 VAL A O 1
ATOM 2069 N N . ASN A 1 270 ? 7.091 -12.289 -21.266 1.00 89.12 270 ASN A N 1
ATOM 2070 C CA . ASN A 1 270 ? 6.490 -13.486 -21.855 1.00 89.12 270 ASN A CA 1
ATOM 2071 C C . ASN A 1 270 ? 6.802 -13.620 -23.351 1.00 89.12 270 ASN A C 1
ATOM 2073 O O . ASN A 1 270 ? 7.167 -14.708 -23.796 1.00 89.12 270 ASN A O 1
ATOM 2077 N N . LEU A 1 271 ? 6.705 -12.526 -24.115 1.00 85.31 271 LEU A N 1
ATOM 2078 C CA . LEU A 1 271 ? 7.047 -12.507 -25.542 1.00 85.31 271 LEU A CA 1
ATOM 2079 C C . LEU A 1 271 ? 8.490 -12.957 -25.783 1.00 85.31 271 LEU A C 1
ATOM 2081 O O . LEU A 1 271 ? 8.749 -13.759 -26.679 1.00 85.31 271 LEU A O 1
ATOM 2085 N N . ARG A 1 272 ? 9.419 -12.514 -24.932 1.00 79.06 272 ARG A N 1
ATOM 2086 C CA . ARG A 1 272 ? 10.819 -12.940 -24.999 1.00 79.06 272 ARG A CA 1
ATOM 2087 C C . ARG A 1 272 ? 10.992 -14.434 -24.726 1.00 79.06 272 ARG A C 1
ATOM 2089 O O . ARG A 1 272 ? 11.666 -15.113 -25.489 1.00 79.06 272 ARG A O 1
ATOM 2096 N N . HIS A 1 273 ? 10.343 -14.964 -23.687 1.00 77.31 273 HIS A N 1
ATOM 2097 C CA . HIS A 1 273 ? 10.409 -16.400 -23.382 1.00 77.31 273 HIS A CA 1
ATOM 2098 C C . HIS A 1 273 ? 9.850 -17.272 -24.516 1.00 77.31 273 HIS A C 1
ATOM 2100 O O . HIS A 1 273 ? 10.278 -18.414 -24.670 1.00 77.31 273 HIS A O 1
ATOM 2106 N N . LEU A 1 274 ? 8.880 -16.767 -25.287 1.00 76.56 274 LEU A N 1
ATOM 2107 C CA . LEU A 1 274 ? 8.369 -17.453 -26.476 1.00 76.56 274 LEU A CA 1
ATOM 2108 C C . LEU A 1 274 ? 9.375 -17.411 -27.632 1.00 76.56 274 LEU A C 1
ATOM 2110 O O . LEU A 1 274 ? 9.586 -18.439 -28.268 1.00 76.56 274 LEU A O 1
ATOM 2114 N N . ALA A 1 275 ? 10.022 -16.266 -27.868 1.00 74.75 275 ALA A N 1
ATOM 2115 C CA . ALA A 1 275 ? 11.065 -16.132 -28.886 1.00 74.75 275 ALA A CA 1
ATOM 2116 C C . ALA A 1 275 ? 12.278 -17.036 -28.597 1.00 74.75 275 ALA A C 1
ATOM 2118 O O . ALA A 1 275 ? 12.728 -17.748 -29.490 1.00 74.75 275 ALA A O 1
ATOM 2119 N N . ASP A 1 276 ? 12.734 -17.093 -27.340 1.00 75.56 276 ASP A N 1
ATOM 2120 C CA . ASP A 1 276 ? 13.867 -17.929 -26.910 1.00 75.56 276 ASP A CA 1
ATOM 2121 C C . ASP A 1 276 ? 13.582 -19.443 -27.014 1.00 75.56 276 ASP A C 1
ATOM 2123 O O . ASP A 1 276 ? 14.510 -20.242 -27.054 1.00 75.56 276 ASP A O 1
ATOM 2127 N N . LYS A 1 277 ? 12.306 -19.862 -27.033 1.00 70.88 277 LYS A N 1
ATOM 2128 C CA . LYS A 1 277 ? 11.903 -21.270 -27.229 1.00 70.88 277 LYS A CA 1
ATOM 2129 C C . LYS A 1 277 ? 11.725 -21.659 -28.698 1.00 70.88 277 LYS A C 1
ATOM 2131 O O . LYS A 1 277 ? 11.610 -22.848 -28.986 1.00 70.88 277 LYS A O 1
ATOM 2136 N N . ALA A 1 278 ? 11.599 -20.677 -29.589 1.00 64.44 278 ALA A N 1
ATOM 2137 C CA . ALA A 1 278 ? 11.324 -20.885 -31.008 1.00 64.44 278 ALA A CA 1
ATOM 2138 C C . ALA A 1 278 ? 12.590 -20.873 -31.885 1.00 64.44 278 ALA A C 1
ATOM 2140 O O . ALA A 1 278 ? 12.505 -21.263 -33.050 1.00 64.44 278 ALA A O 1
ATOM 2141 N N . GLY A 1 279 ? 13.726 -20.417 -31.346 1.00 55.75 279 GLY A N 1
ATOM 2142 C CA . GLY A 1 279 ? 15.053 -20.462 -31.976 1.00 55.75 279 GLY A CA 1
ATOM 2143 C C . GLY A 1 279 ? 15.929 -21.558 -31.391 1.00 55.75 279 GLY A C 1
ATOM 2144 O O . GLY A 1 279 ? 16.782 -22.063 -32.151 1.00 55.75 279 GLY A O 1
#

Radius of gyration: 22.42 Å; Cα contacts (8 Å, |Δi|>4): 468; chains: 1; bounding box: 51×37×73 Å

Sequence (279 aa):
MATALIVPSPNPAHKIVKGAYEDFLLSEGLLSLRTSPPAPSGIELRVHCEDARAVVPLLEREYYDAIFLDAFSPGVSPELYTVEFISLLAGVLKKRGVLATYTSAAPMRAALIEAGFHVGQGPVFGRKSGGTLASLDPRMIRKPLDWRDERMIALSDAGIPYRDPELSADALEIMGRRRVERMSARGVTRISSAVKTPLYLGSEQVEGRTGRRVRRNLSRIGIDDPSGPEALYIICPQMDECICGCGEDRPASSRDRVISMRRRLMDMVNLRHLADKAG

Secondary structure (DSSP, 8-state):
-GGGTTSPPSSHHHHHHHHHHHHHHHHTTS-S---SPPPPTT-------S-HHHHGGGSPTT-EEEEE--PSPTTT-GGGGBHHHHHHHHHHEEEEEEEEES---HHHHHHHHHTT-EEEEPPP-SSSS--EEEESSGGG--SBPPHHHHHHHHHBGGG--B--TTS---HHHHHHHHHHHHHHHBTTTBB-TTTTGGGGTT-S---HHHHHHHHHHHHHTT---TTSHHHHHHHGGGSSS-SSS--PPPPSSHHHHHHHHHHHHHHHHHHHHHHHHH-

Mean predicted aligned error: 5.33 Å